Protein AF-A0A2N1DKJ4-F1 (afdb_monomer_lite)

Secondary structure (DSSP, 8-state):
----EEEHHHHHHHHHS--GGG-HHHHHHHHHHHHTTSS-EEEEEPTTSS-EEEEEEGGGHHHHHHHHHHHTT-S-HHHHHHHHH-HHHHHHHHHHHHHHHTT-SEETTEEB-HHHHHHHHHHHHSS--TTTSPPP--BSS-GGG-TTS--SHHHHHHHTGGGS-HHHHHHHHHHTT-HHHHHHHHTT---SSHHHHHHHHHHHHHHHHHHHHHHHHHHHH-

Sequence (222 aa):
MNNKGIQIPRAIHKLFGVEIAKYKSFKDLIYPLVRSGFISHYKEPIQNSDKNTIFITYDQLDKLYNAVLLQSIFPDSKTIKSIFENKTVRADKAKAIRLLLQDRQSIAGIGLLSAEVERFVTMLESDSCLSQKRLPNPYVELPQLSFTGITNLMQALLVQSAALSVTDSMLAHYLSGNLEKSWELSKNIEPILPIIQDYKMKIDKEYKEALEFDKLLDDLIS

pLDDT: mean 89.91, std 7.85, range [42.88, 98.0]

Foldseek 3Di:
DPPFFDFQQVLCCVLAVDRVVVFPQLVVVLVCLCVVCQFDWDWDDDPPDPDTTITGGPLQSLVSQLLLLVCQAAVDPVLSSCLQVPLVSLLLLLVLLCVQCAPDQDFLPWGFDNVLNVQQSVCSNDPDNSRHDHRRRGGPHRQSRDPPSRRHRLSSNCVVVVVDDLLNVLSSCVSHVVLVSSQVSLVVDDDPDVVSVVVNVVSVVVVVVVVVVVVVVVVVVD

Radius of gyration: 19.36 Å; chains: 1; bounding box: 46×50×55 Å

Structure (mmCIF, N/CA/C/O backbone):
data_AF-A0A2N1DKJ4-F1
#
_entry.id   AF-A0A2N1DKJ4-F1
#
loop_
_atom_site.group_PDB
_atom_site.id
_atom_site.type_symbol
_atom_site.label_atom_id
_atom_site.label_alt_id
_atom_site.label_comp_id
_atom_site.label_asym_id
_atom_site.label_entity_id
_atom_site.label_seq_id
_atom_site.pdbx_PDB_ins_code
_atom_site.Cartn_x
_atom_site.Cartn_y
_atom_site.Cartn_z
_atom_site.occupancy
_atom_site.B_iso_or_equiv
_atom_site.auth_seq_id
_atom_site.auth_comp_id
_atom_site.auth_asym_id
_atom_site.auth_atom_id
_atom_site.pdbx_PDB_model_num
ATOM 1 N N . MET A 1 1 ? 23.565 -8.734 -27.604 1.00 42.88 1 MET A N 1
ATOM 2 C CA . MET A 1 1 ? 22.927 -7.527 -27.032 1.00 42.88 1 MET A CA 1
ATOM 3 C C . MET A 1 1 ? 22.281 -7.921 -25.715 1.00 42.88 1 MET A C 1
ATOM 5 O O . MET A 1 1 ? 21.350 -8.713 -25.727 1.00 42.88 1 MET A O 1
ATOM 9 N N . ASN A 1 2 ? 22.839 -7.479 -24.585 1.00 48.38 2 ASN A N 1
ATOM 10 C CA . ASN A 1 2 ? 22.332 -7.866 -23.268 1.00 48.38 2 ASN A CA 1
ATOM 11 C C . ASN A 1 2 ? 20.963 -7.216 -23.041 1.00 48.38 2 ASN A C 1
ATOM 13 O O . ASN A 1 2 ? 20.862 -6.000 -22.911 1.00 48.38 2 ASN A O 1
ATOM 17 N N . ASN A 1 3 ? 19.923 -8.044 -23.017 1.00 58.94 3 ASN A N 1
ATOM 18 C CA . ASN A 1 3 ? 18.540 -7.686 -22.731 1.00 58.94 3 ASN A CA 1
ATOM 19 C C . ASN A 1 3 ? 18.427 -7.305 -21.237 1.00 58.94 3 ASN A C 1
ATOM 21 O O . ASN A 1 3 ? 18.006 -8.115 -20.418 1.00 58.94 3 ASN A O 1
ATOM 25 N N . LYS A 1 4 ? 18.929 -6.121 -20.852 1.00 83.00 4 LYS A N 1
ATOM 26 C CA . LYS A 1 4 ? 19.087 -5.710 -19.439 1.00 83.00 4 LYS A CA 1
ATOM 27 C C . LYS A 1 4 ? 17.805 -5.173 -18.797 1.00 83.00 4 LYS A C 1
ATOM 29 O O . LYS A 1 4 ? 17.768 -5.006 -17.580 1.00 83.00 4 LYS A O 1
ATOM 34 N N . GLY A 1 5 ? 16.755 -4.923 -19.573 1.00 92.06 5 GLY A N 1
ATOM 35 C CA . GLY A 1 5 ? 15.510 -4.385 -19.045 1.00 92.06 5 GLY A CA 1
ATOM 36 C C . GLY A 1 5 ? 14.352 -4.405 -20.032 1.00 92.06 5 GLY A C 1
ATOM 37 O O . GLY A 1 5 ? 14.465 -4.876 -21.163 1.00 92.06 5 GLY A O 1
ATOM 38 N N . ILE A 1 6 ? 13.215 -3.893 -19.576 1.00 95.94 6 ILE A N 1
ATOM 39 C CA . ILE A 1 6 ? 11.939 -3.886 -20.288 1.00 95.94 6 ILE A CA 1
ATOM 40 C C . ILE A 1 6 ? 11.263 -2.521 -20.133 1.00 95.94 6 ILE A C 1
ATOM 42 O O . ILE A 1 6 ? 11.282 -1.913 -19.063 1.00 95.94 6 ILE A O 1
ATOM 46 N N . GLN A 1 7 ? 10.670 -2.010 -21.213 1.00 95.75 7 GLN A N 1
ATOM 47 C CA . GLN A 1 7 ? 9.942 -0.740 -21.171 1.00 95.75 7 GLN A CA 1
ATOM 48 C C . GLN A 1 7 ? 8.708 -0.844 -20.270 1.00 95.75 7 GLN A C 1
ATOM 50 O O . GLN A 1 7 ? 8.047 -1.884 -20.255 1.00 95.75 7 GLN A O 1
ATOM 55 N N . ILE A 1 8 ? 8.345 0.256 -19.602 1.00 95.81 8 ILE A N 1
ATOM 56 C CA . ILE A 1 8 ? 7.207 0.311 -18.663 1.00 95.81 8 ILE A CA 1
ATOM 57 C C . ILE A 1 8 ? 5.923 -0.318 -19.251 1.00 95.81 8 ILE A C 1
ATOM 59 O O . ILE A 1 8 ? 5.376 -1.211 -18.604 1.00 95.81 8 ILE A O 1
ATOM 63 N N . PRO A 1 9 ? 5.455 0.028 -20.473 1.00 96.38 9 PRO A N 1
ATOM 64 C CA . PRO A 1 9 ? 4.229 -0.568 -21.013 1.00 96.38 9 PRO A CA 1
ATOM 65 C C . PRO A 1 9 ? 4.316 -2.084 -21.198 1.00 96.38 9 PRO A C 1
ATOM 67 O O . PRO A 1 9 ? 3.368 -2.802 -20.889 1.00 96.38 9 PRO A O 1
ATOM 70 N N . ARG A 1 10 ? 5.473 -2.586 -21.651 1.00 96.94 10 ARG A N 1
ATOM 71 C CA . ARG A 1 10 ? 5.703 -4.025 -21.827 1.00 96.94 10 ARG A CA 1
ATOM 72 C C . ARG A 1 10 ? 5.799 -4.753 -20.487 1.00 96.94 10 ARG A C 1
ATOM 74 O O . ARG A 1 10 ? 5.319 -5.875 -20.386 1.00 96.94 10 ARG A O 1
ATOM 81 N N . ALA A 1 11 ? 6.386 -4.125 -19.469 1.00 97.06 11 ALA A N 1
ATOM 82 C CA . ALA A 1 11 ? 6.446 -4.677 -18.118 1.00 97.06 11 ALA A CA 1
ATOM 83 C C . ALA A 1 11 ? 5.040 -4.837 -17.529 1.00 97.06 11 ALA A C 1
ATOM 85 O O . ALA A 1 11 ? 4.697 -5.915 -17.059 1.00 97.06 11 ALA A O 1
ATOM 86 N N . ILE A 1 12 ? 4.208 -3.799 -17.628 1.00 97.00 12 ILE A N 1
ATOM 87 C CA . ILE A 1 12 ? 2.829 -3.824 -17.126 1.00 97.00 12 ILE A CA 1
ATOM 88 C C . ILE A 1 12 ? 1.982 -4.856 -17.869 1.00 97.00 12 ILE A C 1
ATOM 90 O O . ILE A 1 12 ? 1.285 -5.638 -17.226 1.00 97.00 12 ILE A O 1
ATOM 94 N N . HIS A 1 13 ? 2.108 -4.941 -19.195 1.00 97.12 13 HIS A N 1
ATOM 95 C CA . HIS A 1 13 ? 1.432 -5.987 -19.958 1.00 97.12 13 HIS A CA 1
ATOM 96 C C . HIS A 1 13 ? 1.895 -7.392 -19.545 1.00 97.12 13 HIS A C 1
ATOM 98 O O . HIS A 1 13 ? 1.071 -8.270 -19.327 1.00 97.12 13 HIS A O 1
ATOM 104 N N . LYS A 1 14 ? 3.204 -7.605 -19.356 1.00 96.75 14 LYS A N 1
ATOM 105 C CA . LYS A 1 14 ? 3.748 -8.893 -18.894 1.00 96.75 14 LYS A CA 1
ATOM 106 C C . LYS A 1 14 ? 3.253 -9.282 -17.497 1.00 96.75 14 LYS A C 1
ATOM 108 O O . LYS A 1 14 ? 3.074 -10.465 -17.229 1.00 96.75 14 LYS A O 1
ATOM 113 N N . LEU A 1 15 ? 3.106 -8.308 -16.603 1.00 96.50 15 LEU A N 1
ATOM 114 C CA . LEU A 1 15 ? 2.772 -8.537 -15.198 1.00 96.50 15 LEU A CA 1
ATOM 115 C C . LEU A 1 15 ? 1.268 -8.674 -14.948 1.00 96.50 15 LEU A C 1
ATOM 117 O O . LEU A 1 15 ? 0.877 -9.458 -14.090 1.00 96.50 15 LEU A O 1
ATOM 121 N N . PHE A 1 16 ? 0.447 -7.926 -15.685 1.00 94.94 16 PHE A N 1
ATOM 122 C CA . PHE A 1 16 ? -0.988 -7.794 -15.416 1.00 94.94 16 PHE A CA 1
ATOM 123 C C . PHE A 1 16 ? -1.876 -8.067 -16.635 1.00 94.94 16 PHE A C 1
ATOM 125 O O . PHE A 1 16 ? -3.092 -8.018 -16.517 1.00 94.94 16 PHE A O 1
ATOM 132 N N . GLY A 1 17 ? -1.306 -8.321 -17.818 1.00 94.94 17 GLY A N 1
ATOM 133 C CA . GLY A 1 17 ? -2.071 -8.508 -19.059 1.00 94.94 17 GLY A CA 1
ATOM 134 C C . GLY A 1 17 ? -2.679 -7.217 -19.618 1.00 94.94 17 GLY A C 1
ATOM 135 O O . GLY A 1 17 ? -3.465 -7.261 -20.558 1.00 94.94 17 GLY A O 1
ATOM 136 N N . VAL A 1 18 ? -2.311 -6.055 -19.069 1.00 93.00 18 VAL A N 1
ATOM 137 C CA . VAL A 1 18 ? -2.974 -4.773 -19.342 1.00 93.00 18 VAL A CA 1
ATOM 138 C C . VAL A 1 18 ? -2.170 -3.897 -20.296 1.00 93.00 18 VAL A C 1
ATOM 140 O O . VAL A 1 18 ? -0.964 -3.696 -20.140 1.00 93.00 18 VAL A O 1
ATOM 143 N N . GLU A 1 19 ? -2.861 -3.281 -21.251 1.00 93.94 19 GLU A N 1
ATOM 144 C CA . GLU A 1 19 ? -2.321 -2.179 -22.044 1.00 93.94 19 GLU A CA 1
ATOM 145 C C . GLU A 1 19 ? -2.447 -0.851 -21.284 1.00 93.94 19 GLU A C 1
ATOM 147 O O . GLU A 1 19 ? -3.466 -0.166 -21.355 1.00 93.94 19 GLU A O 1
ATOM 152 N N . ILE A 1 20 ? -1.383 -0.444 -20.589 1.00 93.06 20 ILE A N 1
ATOM 153 C CA . ILE A 1 20 ? -1.365 0.774 -19.753 1.00 93.06 20 ILE A CA 1
ATOM 154 C C . ILE A 1 20 ? -1.824 2.055 -20.476 1.00 93.06 20 ILE A C 1
ATOM 156 O O . ILE A 1 20 ? -2.325 2.979 -19.844 1.00 93.06 20 ILE A O 1
ATOM 160 N N . ALA A 1 21 ? -1.671 2.131 -21.802 1.00 91.56 21 ALA A N 1
ATOM 161 C CA . ALA A 1 21 ? -2.089 3.288 -22.591 1.00 91.56 21 ALA A CA 1
ATOM 162 C C . ALA A 1 21 ? -3.615 3.497 -22.601 1.00 91.56 21 ALA A C 1
ATOM 164 O O . ALA A 1 21 ? -4.053 4.634 -22.763 1.00 91.56 21 ALA A O 1
ATOM 165 N N . LYS A 1 22 ? -4.403 2.432 -22.394 1.00 91.44 22 LYS A N 1
ATOM 166 C CA . LYS A 1 22 ? -5.871 2.484 -22.328 1.00 91.44 22 LYS A CA 1
ATOM 167 C C . LYS A 1 22 ? -6.391 3.063 -21.004 1.00 91.44 22 LYS A C 1
ATOM 169 O O . LYS A 1 22 ? -7.532 3.504 -20.946 1.00 91.44 22 LYS A O 1
ATOM 174 N N . TYR A 1 23 ? -5.552 3.113 -19.965 1.00 91.19 23 TYR A N 1
ATOM 175 C CA . TYR A 1 23 ? -5.952 3.467 -18.601 1.00 91.19 23 TYR A CA 1
ATOM 176 C C . TYR A 1 23 ? -5.144 4.662 -18.097 1.00 91.19 23 TYR A C 1
ATOM 178 O O . TYR A 1 23 ? 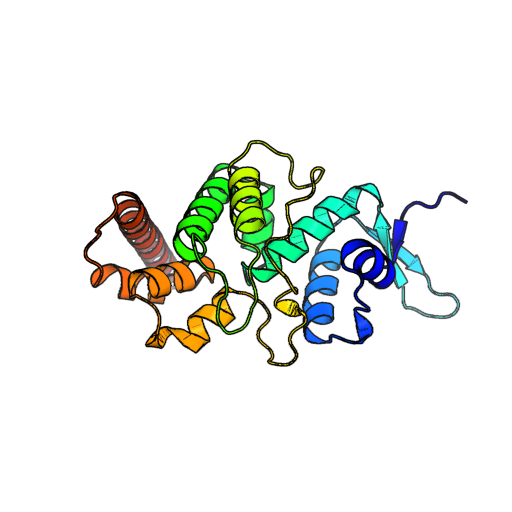-4.074 4.505 -17.506 1.00 91.19 23 TYR A O 1
ATOM 186 N N . LYS A 1 24 ? -5.652 5.880 -18.330 1.00 89.44 24 LYS A N 1
ATOM 187 C CA . LYS A 1 24 ? -4.951 7.122 -17.958 1.00 89.44 24 LYS A CA 1
ATOM 188 C C . LYS A 1 24 ? -4.613 7.171 -16.463 1.00 89.44 24 LYS A C 1
ATOM 190 O O . LYS A 1 24 ? -3.460 7.409 -16.129 1.00 89.44 24 LYS A O 1
ATOM 195 N N . SER A 1 25 ? -5.575 6.894 -15.583 1.00 87.56 25 SER A N 1
ATOM 196 C CA . SER A 1 25 ? -5.360 6.922 -14.128 1.00 87.56 25 SER A CA 1
ATOM 197 C C . SER A 1 25 ? -4.289 5.923 -13.689 1.00 87.56 25 SER A C 1
ATOM 199 O O . SER A 1 25 ? -3.399 6.265 -12.917 1.00 87.56 25 SER A O 1
ATOM 201 N N . PHE A 1 26 ? -4.306 4.712 -14.252 1.00 91.38 26 PHE A N 1
ATOM 202 C CA . PHE A 1 26 ? -3.278 3.716 -13.971 1.00 91.38 26 PHE A CA 1
ATOM 203 C C . PHE A 1 26 ? -1.902 4.166 -14.473 1.00 91.38 26 PHE A C 1
ATOM 205 O O . PHE A 1 26 ? -0.912 4.106 -13.748 1.00 91.38 26 PHE A O 1
ATOM 212 N N . LYS A 1 27 ? -1.833 4.707 -15.693 1.00 92.19 27 LYS A N 1
ATOM 213 C CA . LYS A 1 27 ? -0.608 5.286 -16.252 1.00 92.19 27 LYS A CA 1
ATOM 214 C C . LYS A 1 27 ? -0.027 6.384 -15.358 1.00 92.19 27 LYS A C 1
ATOM 216 O O . LYS A 1 27 ? 1.184 6.392 -15.119 1.00 92.19 27 LYS A O 1
ATOM 221 N N . ASP A 1 28 ? -0.883 7.266 -14.857 1.00 90.69 28 ASP A N 1
ATOM 222 C CA . ASP A 1 28 ? -0.508 8.388 -13.998 1.00 90.69 28 ASP A CA 1
ATOM 223 C C . ASP A 1 28 ? -0.019 7.924 -12.610 1.00 90.69 28 ASP A C 1
ATOM 225 O O . ASP A 1 28 ? 0.712 8.662 -11.958 1.00 90.69 28 ASP A O 1
ATOM 229 N N . LEU A 1 29 ? -0.304 6.682 -12.195 1.00 89.56 29 LEU A N 1
ATOM 230 C CA . LEU A 1 29 ? 0.258 6.062 -10.985 1.00 89.56 29 LEU A CA 1
ATOM 231 C C . LEU A 1 29 ? 1.594 5.349 -11.236 1.00 89.56 29 LEU A C 1
ATOM 233 O O . LEU A 1 29 ? 2.551 5.507 -10.470 1.00 89.56 29 LEU A O 1
ATOM 237 N N . ILE A 1 30 ? 1.690 4.584 -12.328 1.00 92.56 30 ILE A N 1
ATOM 238 C CA . ILE A 1 30 ? 2.864 3.749 -12.619 1.00 92.56 30 ILE A CA 1
ATOM 239 C C . ILE A 1 30 ? 4.090 4.584 -12.992 1.00 92.56 30 ILE A C 1
ATOM 241 O O . ILE A 1 30 ? 5.200 4.308 -12.532 1.00 92.56 30 ILE A O 1
ATOM 245 N N . TYR A 1 31 ? 3.933 5.594 -13.850 1.00 93.69 31 TYR A N 1
ATOM 246 C CA . TYR A 1 31 ? 5.088 6.349 -14.344 1.00 93.69 31 TYR A CA 1
ATOM 247 C C . TYR A 1 31 ? 5.820 7.110 -13.228 1.00 93.69 31 TYR A C 1
ATOM 249 O O . TYR A 1 31 ? 7.051 7.012 -13.177 1.00 93.69 31 TYR A O 1
ATOM 257 N N . PRO A 1 32 ? 5.132 7.837 -12.326 1.00 91.75 32 PRO A N 1
ATOM 258 C CA . PRO A 1 32 ? 5.779 8.451 -11.170 1.00 91.75 32 PRO A CA 1
ATOM 259 C C . PRO A 1 32 ? 6.425 7.430 -10.233 1.00 91.75 32 PRO A C 1
ATOM 261 O O . PRO A 1 32 ? 7.554 7.655 -9.799 1.00 91.75 32 PRO A O 1
ATOM 264 N N . LEU A 1 33 ? 5.777 6.283 -9.988 1.00 91.00 33 LEU A N 1
ATOM 265 C CA . LEU A 1 33 ? 6.339 5.216 -9.155 1.00 91.00 33 LEU A CA 1
ATOM 266 C C . LEU A 1 33 ? 7.704 4.756 -9.678 1.00 91.00 33 LEU A C 1
ATOM 268 O O . LEU A 1 33 ? 8.670 4.704 -8.918 1.00 91.00 33 LEU A O 1
ATOM 272 N N . VAL A 1 34 ? 7.814 4.487 -10.982 1.00 92.88 34 VAL A N 1
ATOM 273 C CA . VAL A 1 34 ? 9.085 4.076 -11.599 1.00 92.88 34 VAL A CA 1
ATOM 274 C C . VAL A 1 34 ? 10.108 5.214 -11.563 1.00 92.88 34 VAL A C 1
ATOM 276 O O . VAL A 1 34 ? 11.263 5.004 -11.196 1.00 92.88 34 VAL A O 1
ATOM 279 N N . ARG A 1 35 ? 9.690 6.440 -11.896 1.00 90.94 35 ARG A N 1
ATOM 280 C CA . ARG A 1 35 ? 10.581 7.613 -11.970 1.00 90.94 35 ARG A CA 1
ATOM 281 C C . ARG A 1 35 ? 11.097 8.092 -10.618 1.00 90.94 35 ARG A C 1
ATOM 283 O O . ARG A 1 35 ? 12.137 8.737 -10.592 1.00 90.94 35 ARG A O 1
ATOM 290 N N . SER A 1 36 ? 10.415 7.760 -9.523 1.00 89.31 36 SER A N 1
ATOM 291 C CA . SER A 1 36 ? 10.834 8.113 -8.160 1.00 89.31 36 SER A CA 1
ATOM 292 C C . SER A 1 36 ? 12.191 7.521 -7.752 1.00 89.31 36 SER A C 1
ATOM 294 O O . SER A 1 36 ? 12.746 7.910 -6.730 1.00 89.31 36 SER A O 1
ATOM 296 N N . GLY A 1 37 ? 12.715 6.554 -8.516 1.00 87.12 37 GLY A N 1
ATOM 297 C CA . GLY A 1 37 ? 13.918 5.799 -8.164 1.00 87.12 37 GLY A CA 1
ATOM 298 C C . GLY A 1 37 ? 13.644 4.635 -7.210 1.00 87.12 37 GLY A C 1
ATOM 299 O O . GLY A 1 37 ? 14.541 3.837 -6.955 1.00 87.12 37 GLY A O 1
ATOM 300 N N . PHE A 1 38 ? 12.402 4.479 -6.733 1.00 92.06 38 PHE A N 1
ATOM 301 C CA . PHE A 1 38 ? 11.998 3.320 -5.939 1.00 92.06 38 PHE A CA 1
ATOM 302 C C . PHE A 1 38 ? 12.138 2.006 -6.721 1.00 92.06 38 PHE A C 1
ATOM 304 O O . PHE A 1 38 ? 12.537 0.990 -6.153 1.00 92.06 38 PHE A O 1
ATOM 311 N N . ILE A 1 39 ? 11.850 2.035 -8.023 1.00 94.88 39 ILE A N 1
ATOM 312 C CA . ILE A 1 39 ? 12.101 0.935 -8.956 1.00 94.88 39 ILE A CA 1
ATOM 313 C C . ILE A 1 39 ? 13.365 1.269 -9.749 1.00 94.88 39 ILE A C 1
ATOM 315 O O . ILE A 1 39 ? 13.411 2.299 -10.436 1.00 94.88 39 ILE A O 1
ATOM 319 N N . SER A 1 40 ? 14.388 0.413 -9.669 1.00 93.62 40 SER A N 1
ATOM 320 C CA . SER A 1 40 ? 15.625 0.630 -10.424 1.00 93.62 40 SER A CA 1
ATOM 321 C C . SER A 1 40 ? 15.347 0.583 -11.928 1.00 93.62 40 SER A C 1
ATOM 323 O O . SER A 1 40 ? 14.685 -0.319 -12.446 1.00 93.62 40 SER A O 1
ATOM 325 N N . HIS A 1 41 ? 15.830 1.601 -12.632 1.00 94.06 41 HIS A N 1
ATOM 326 C CA . HIS A 1 41 ? 15.595 1.787 -14.055 1.00 94.06 41 HIS A CA 1
ATOM 327 C C . HIS A 1 41 ? 16.779 2.506 -14.701 1.00 94.06 41 HIS A C 1
ATOM 329 O O . HIS A 1 41 ? 17.562 3.174 -14.027 1.00 94.06 41 HIS A O 1
ATOM 335 N N . TYR A 1 42 ? 16.885 2.400 -16.021 1.00 92.75 42 TYR A N 1
ATOM 336 C CA . TYR A 1 42 ? 17.838 3.152 -16.830 1.00 92.75 42 TYR A CA 1
ATOM 337 C C . TYR A 1 42 ? 17.129 3.841 -17.998 1.00 92.75 42 TYR A C 1
ATOM 339 O O . TYR A 1 42 ? 15.972 3.549 -18.319 1.00 92.75 42 TYR A O 1
ATOM 347 N N . LYS A 1 43 ? 17.813 4.816 -18.595 1.00 92.50 43 LYS A N 1
ATOM 348 C CA . LYS A 1 43 ? 17.305 5.638 -19.694 1.00 92.50 43 LYS A CA 1
ATOM 349 C C . LYS A 1 43 ? 18.141 5.380 -20.940 1.00 92.50 43 LYS A C 1
ATOM 351 O O . LYS A 1 43 ? 19.363 5.371 -20.849 1.00 92.50 43 LYS A O 1
ATOM 356 N N . GLU A 1 44 ? 17.485 5.219 -22.081 1.00 90.75 44 GLU A N 1
ATOM 357 C CA . GLU A 1 44 ? 18.142 5.199 -23.390 1.00 90.75 44 GLU A CA 1
ATOM 358 C C . GLU A 1 44 ? 17.589 6.337 -24.258 1.00 90.75 44 GLU A C 1
ATOM 360 O O . GLU A 1 44 ? 16.369 6.550 -24.262 1.00 90.75 44 GLU A O 1
ATOM 365 N N . PRO A 1 45 ? 18.445 7.072 -24.985 1.00 87.31 45 PRO A N 1
ATOM 366 C CA . PRO A 1 45 ? 18.003 8.150 -25.858 1.00 87.31 45 PRO A CA 1
ATOM 367 C C . PRO A 1 45 ? 17.167 7.610 -27.016 1.00 87.31 45 PRO A C 1
ATOM 369 O O . PRO A 1 45 ? 17.461 6.560 -27.590 1.00 87.31 45 PRO A O 1
ATOM 372 N N . ILE A 1 46 ? 16.117 8.344 -27.374 1.00 85.94 46 ILE A N 1
ATOM 373 C CA . ILE A 1 46 ? 15.365 8.089 -28.600 1.00 85.94 46 ILE A CA 1
ATOM 374 C C . ILE A 1 46 ? 16.110 8.786 -29.739 1.00 85.94 46 ILE A C 1
ATOM 376 O O . ILE A 1 46 ? 16.433 9.968 -29.637 1.00 85.94 46 ILE A O 1
ATOM 380 N N . GLN A 1 47 ? 16.388 8.065 -30.828 1.00 83.81 47 GLN A N 1
ATOM 381 C CA . GLN A 1 47 ? 17.041 8.667 -31.993 1.00 83.81 47 GLN A CA 1
ATOM 382 C C . GLN A 1 47 ? 16.245 9.883 -32.482 1.00 83.81 47 GLN A C 1
ATOM 384 O O . GLN A 1 47 ? 15.026 9.809 -32.638 1.00 83.81 47 GLN A O 1
ATOM 389 N N . ASN A 1 48 ? 16.952 10.986 -32.734 1.00 79.75 48 ASN A N 1
ATOM 390 C CA . ASN A 1 48 ? 16.385 12.247 -33.220 1.00 79.75 48 ASN A CA 1
ATOM 391 C C . ASN A 1 48 ? 15.323 12.867 -32.287 1.00 79.75 48 ASN A C 1
ATOM 393 O O . ASN A 1 48 ? 14.393 13.527 -32.748 1.00 79.75 48 ASN A O 1
ATOM 397 N N . SER A 1 49 ? 15.437 12.656 -30.972 1.00 81.44 49 SER A N 1
ATOM 398 C CA . SER A 1 49 ? 14.585 13.303 -29.976 1.00 81.44 49 SER A CA 1
ATOM 399 C C . SER A 1 49 ? 15.356 13.590 -28.689 1.00 81.44 49 SER A C 1
ATOM 401 O O . SER A 1 49 ? 16.128 12.755 -28.231 1.00 81.44 49 SER A O 1
ATOM 403 N N . ASP A 1 50 ? 15.050 14.707 -28.025 1.00 82.50 50 ASP A N 1
ATOM 404 C CA . ASP A 1 50 ? 15.548 15.000 -26.668 1.00 82.50 50 ASP A CA 1
ATOM 405 C C . ASP A 1 50 ? 14.908 14.103 -25.586 1.00 82.50 50 ASP A C 1
ATOM 407 O O . ASP A 1 50 ? 15.171 14.231 -24.387 1.00 82.50 50 ASP A O 1
ATOM 411 N N . LYS A 1 51 ? 14.007 13.197 -25.988 1.00 85.12 51 LYS A N 1
ATOM 412 C CA . LYS A 1 51 ? 13.301 12.284 -25.092 1.00 85.12 51 LYS A CA 1
ATOM 413 C C . LYS A 1 51 ? 14.092 10.999 -24.882 1.00 85.12 51 LYS A C 1
ATOM 415 O O . LYS A 1 51 ? 14.681 10.434 -25.797 1.00 85.12 51 LYS A O 1
ATOM 420 N N . ASN A 1 52 ? 13.996 10.480 -23.662 1.00 87.69 52 ASN A N 1
ATOM 421 C CA . ASN A 1 52 ? 14.547 9.184 -23.292 1.00 87.69 52 ASN A CA 1
ATOM 422 C C . ASN A 1 52 ? 13.437 8.145 -23.113 1.00 87.69 52 ASN A C 1
ATOM 424 O O . ASN A 1 52 ? 12.380 8.435 -22.542 1.00 87.69 52 ASN A O 1
ATOM 428 N N . THR A 1 53 ? 13.718 6.912 -23.516 1.00 90.19 53 THR A N 1
ATOM 429 C CA . THR A 1 53 ? 12.926 5.736 -23.155 1.00 90.19 53 THR A CA 1
ATOM 430 C C . THR A 1 53 ? 13.401 5.197 -21.811 1.00 90.19 53 THR A C 1
ATOM 432 O O . THR A 1 53 ? 14.600 5.080 -21.573 1.00 90.19 53 THR A O 1
ATOM 435 N N 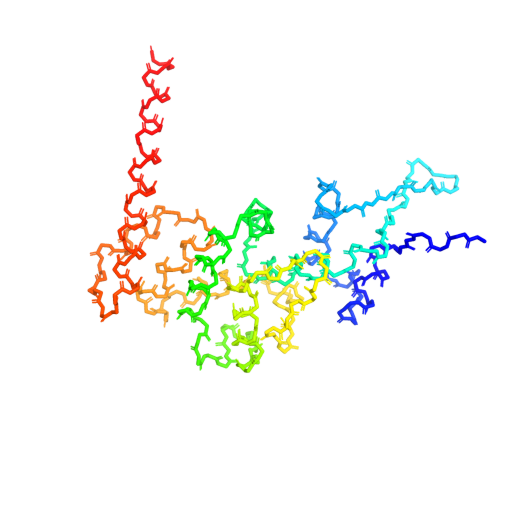. ILE A 1 54 ? 12.460 4.867 -20.922 1.00 92.81 54 ILE A N 1
ATOM 436 C CA . ILE A 1 54 ? 12.755 4.291 -19.604 1.00 92.81 54 ILE A CA 1
ATOM 437 C C . ILE A 1 54 ? 12.613 2.771 -19.669 1.00 92.81 54 ILE A C 1
ATOM 439 O O . ILE A 1 54 ? 11.571 2.261 -20.094 1.00 92.81 54 ILE A O 1
ATOM 443 N N . PHE A 1 55 ? 13.630 2.071 -19.177 1.00 95.31 55 PHE A N 1
ATOM 444 C CA . PHE A 1 55 ? 13.668 0.619 -19.051 1.00 95.31 55 PHE A CA 1
ATOM 445 C C . PHE A 1 55 ? 13.832 0.218 -17.588 1.00 95.31 55 PHE A C 1
ATOM 447 O O . PHE A 1 55 ? 14.727 0.699 -16.897 1.00 95.31 55 PHE A O 1
ATOM 454 N N . ILE A 1 56 ? 12.969 -0.680 -17.128 1.00 96.19 56 ILE A N 1
ATOM 455 C CA . ILE A 1 56 ? 13.032 -1.298 -15.802 1.00 96.19 56 ILE A CA 1
ATOM 456 C C . ILE A 1 56 ? 13.925 -2.529 -15.904 1.00 96.19 56 ILE A C 1
ATOM 458 O O . ILE A 1 56 ? 13.769 -3.314 -16.843 1.00 96.19 56 ILE A O 1
ATOM 462 N N . THR A 1 57 ? 14.852 -2.715 -14.968 1.00 94.56 57 THR A N 1
ATOM 463 C CA . THR A 1 57 ? 15.700 -3.913 -14.963 1.00 94.56 57 THR A CA 1
ATOM 464 C C . THR A 1 57 ? 14.880 -5.150 -14.577 1.00 94.56 57 THR A C 1
ATOM 466 O O . THR A 1 57 ? 13.927 -5.067 -13.802 1.00 94.56 57 THR A O 1
ATOM 469 N N . TYR A 1 58 ? 15.189 -6.312 -15.159 1.00 94.81 58 TYR A N 1
ATOM 470 C CA . TYR A 1 58 ? 14.343 -7.508 -14.999 1.00 94.81 58 TYR A CA 1
ATOM 471 C C . TYR A 1 58 ? 14.228 -8.001 -13.548 1.00 94.81 58 TYR A C 1
ATOM 473 O O . TYR A 1 58 ? 13.187 -8.534 -13.171 1.00 94.81 58 TYR A O 1
ATOM 481 N N . ASP A 1 59 ? 15.258 -7.787 -12.732 1.00 94.25 59 ASP A N 1
ATOM 482 C CA . ASP A 1 59 ? 15.282 -8.107 -11.300 1.00 94.25 59 ASP A CA 1
ATOM 483 C C . ASP A 1 59 ? 14.296 -7.265 -10.472 1.00 94.25 59 ASP A C 1
ATOM 485 O O . ASP A 1 59 ? 13.957 -7.635 -9.354 1.00 94.25 59 ASP A O 1
ATOM 489 N N . GLN A 1 60 ? 13.788 -6.159 -11.024 1.00 96.06 60 GLN A N 1
ATOM 490 C CA . GLN A 1 60 ? 12.839 -5.274 -10.346 1.00 96.06 60 GLN A CA 1
ATOM 491 C C . GLN A 1 60 ? 11.376 -5.591 -10.664 1.00 96.06 60 GLN A C 1
ATOM 493 O O . GLN A 1 60 ? 10.483 -4.894 -10.183 1.00 96.06 60 GLN A O 1
ATOM 498 N N . LEU A 1 61 ? 11.092 -6.611 -11.481 1.00 97.00 61 LEU A N 1
ATOM 499 C CA . LEU A 1 61 ? 9.722 -6.895 -11.913 1.00 97.00 61 LEU A CA 1
ATOM 500 C C . LEU A 1 61 ? 8.805 -7.332 -10.770 1.00 97.00 61 LEU A C 1
ATOM 502 O O . LEU A 1 61 ? 7.661 -6.883 -10.728 1.00 97.00 61 LEU A O 1
ATOM 506 N N . ASP A 1 62 ? 9.291 -8.139 -9.826 1.00 97.69 62 ASP A N 1
ATOM 507 C CA . ASP A 1 62 ? 8.483 -8.522 -8.662 1.00 97.69 62 ASP A CA 1
ATOM 508 C C . ASP A 1 62 ? 8.296 -7.345 -7.697 1.00 97.69 62 ASP A C 1
ATOM 510 O O . ASP A 1 62 ? 7.195 -7.141 -7.185 1.00 97.69 62 ASP A O 1
ATOM 514 N N . LYS A 1 63 ? 9.319 -6.492 -7.534 1.00 97.50 63 LYS A N 1
ATOM 515 C CA . LYS A 1 63 ? 9.198 -5.233 -6.785 1.00 97.50 63 LYS A CA 1
ATOM 516 C C . LYS A 1 63 ? 8.132 -4.319 -7.390 1.00 97.50 63 LYS A C 1
ATOM 518 O O . LYS A 1 63 ? 7.285 -3.806 -6.663 1.00 97.50 63 LYS A O 1
ATOM 523 N N . LEU A 1 64 ? 8.156 -4.137 -8.713 1.00 97.44 64 LEU A N 1
ATOM 524 C CA . LEU A 1 64 ? 7.154 -3.358 -9.439 1.00 97.44 64 LEU A CA 1
ATOM 525 C C . LEU A 1 64 ? 5.764 -3.955 -9.237 1.00 97.44 64 LEU A C 1
ATOM 527 O O . LEU A 1 64 ? 4.852 -3.232 -8.855 1.00 97.44 64 LEU A O 1
ATOM 531 N N . TYR A 1 65 ? 5.611 -5.261 -9.455 1.00 97.88 65 TYR A N 1
ATOM 532 C CA . TYR A 1 65 ? 4.336 -5.950 -9.286 1.00 97.88 65 TYR A CA 1
ATOM 533 C C . TYR A 1 65 ? 3.751 -5.717 -7.886 1.00 97.88 65 TYR A C 1
ATOM 535 O O . TYR A 1 65 ? 2.610 -5.280 -7.743 1.00 97.88 65 TYR A O 1
ATOM 543 N N . ASN A 1 66 ? 4.560 -5.933 -6.850 1.00 98.00 66 ASN A N 1
ATOM 544 C CA . ASN A 1 66 ? 4.139 -5.778 -5.461 1.00 98.00 66 ASN A CA 1
ATOM 545 C C . ASN A 1 66 ? 3.791 -4.328 -5.124 1.00 98.00 66 ASN A C 1
ATOM 547 O O . ASN A 1 66 ? 2.813 -4.071 -4.426 1.00 98.00 66 ASN A O 1
ATOM 551 N N . ALA A 1 67 ? 4.562 -3.372 -5.643 1.00 96.69 67 ALA A N 1
ATOM 552 C CA . ALA A 1 67 ? 4.290 -1.956 -5.455 1.00 96.69 67 ALA A CA 1
ATOM 553 C C . ALA A 1 67 ? 2.965 -1.536 -6.106 1.00 96.69 67 ALA A C 1
ATOM 555 O O . ALA A 1 67 ? 2.229 -0.752 -5.516 1.00 96.69 67 ALA A O 1
ATOM 556 N N . VAL A 1 68 ? 2.625 -2.092 -7.273 1.00 95.69 68 VAL A N 1
ATOM 557 C CA . VAL A 1 68 ? 1.335 -1.850 -7.937 1.00 95.69 68 VAL A CA 1
ATOM 558 C C . VAL A 1 68 ? 0.169 -2.400 -7.123 1.00 95.69 68 VAL A C 1
ATOM 560 O O . VAL A 1 68 ? -0.815 -1.685 -6.930 1.00 95.69 68 VAL A O 1
ATOM 563 N N . LEU A 1 69 ? 0.284 -3.621 -6.591 1.00 96.38 69 LEU A N 1
ATOM 564 C CA . LEU A 1 69 ? -0.743 -4.163 -5.696 1.00 96.38 69 LEU A CA 1
ATOM 565 C C . LEU A 1 69 ? -0.899 -3.300 -4.442 1.00 96.38 69 LEU A C 1
ATOM 567 O O . LEU A 1 69 ? -2.014 -2.964 -4.060 1.00 96.38 69 LEU A O 1
ATOM 571 N N . LEU A 1 70 ? 0.201 -2.862 -3.832 1.00 96.00 70 LEU A N 1
ATOM 572 C CA . LEU A 1 70 ? 0.137 -1.997 -2.655 1.00 96.00 70 LEU A CA 1
ATOM 573 C C . LEU A 1 70 ? -0.442 -0.611 -2.973 1.00 96.00 70 LEU A C 1
ATOM 575 O O . LEU A 1 70 ? -1.216 -0.106 -2.168 1.00 96.00 70 LEU A O 1
ATOM 579 N N . GLN A 1 71 ? -0.170 -0.035 -4.151 1.00 93.19 71 GLN A N 1
ATOM 580 C CA . GLN A 1 71 ? -0.817 1.204 -4.621 1.00 93.19 71 GLN A CA 1
ATOM 581 C C . GLN A 1 71 ? -2.332 1.069 -4.775 1.00 93.19 71 GLN A C 1
ATOM 583 O O . GLN A 1 71 ? -3.046 2.065 -4.734 1.00 93.19 71 GLN A O 1
ATOM 588 N N . SER A 1 72 ? -2.837 -0.148 -4.980 1.00 92.06 72 SER A N 1
ATOM 589 C CA . SER A 1 72 ? -4.280 -0.374 -5.075 1.00 92.06 72 SER A CA 1
ATOM 590 C C . SER A 1 72 ? -4.969 -0.359 -3.709 1.00 92.06 72 SER A C 1
ATOM 592 O O . SER A 1 72 ? -6.192 -0.336 -3.651 1.00 92.06 72 SER A O 1
ATOM 594 N N . ILE A 1 73 ? -4.204 -0.325 -2.614 1.00 92.75 73 ILE A N 1
ATOM 595 C CA . ILE A 1 73 ? -4.700 -0.211 -1.238 1.00 92.75 73 ILE A CA 1
ATOM 596 C C . ILE A 1 73 ? -4.316 1.155 -0.669 1.00 92.75 73 ILE A C 1
ATOM 598 O O . ILE A 1 73 ? -5.178 1.892 -0.203 1.00 92.75 73 ILE A O 1
ATOM 602 N N . PHE A 1 74 ? -3.032 1.502 -0.734 1.00 91.25 74 PHE A N 1
ATOM 603 C CA . PHE A 1 74 ? -2.466 2.700 -0.130 1.00 91.25 74 PHE A CA 1
ATOM 604 C C . PHE A 1 74 ? -2.314 3.812 -1.171 1.00 91.25 74 PHE A C 1
ATOM 606 O O . PHE A 1 74 ? -1.633 3.606 -2.180 1.00 91.25 74 PHE A O 1
ATOM 613 N N . PRO A 1 75 ? -2.905 4.995 -0.941 1.00 80.44 75 PRO A N 1
ATOM 614 C CA . PRO A 1 75 ? -2.899 6.072 -1.926 1.00 80.44 75 PRO A CA 1
ATOM 615 C C . PRO A 1 75 ? -1.530 6.750 -2.085 1.00 80.44 75 PRO A C 1
ATOM 617 O O . PRO A 1 75 ? -1.268 7.344 -3.130 1.00 80.44 75 PRO A O 1
ATOM 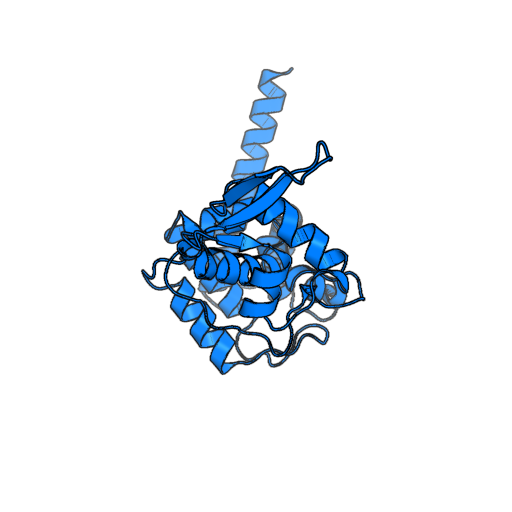620 N N . ASP A 1 76 ? -0.654 6.687 -1.078 1.00 84.50 76 ASP A N 1
ATOM 621 C CA . ASP A 1 76 ? 0.605 7.430 -1.062 1.00 84.50 76 ASP A CA 1
ATOM 622 C C . ASP A 1 76 ? 1.848 6.529 -1.203 1.00 84.50 76 ASP A C 1
ATOM 624 O O . ASP A 1 76 ? 1.939 5.418 -0.678 1.00 84.50 76 ASP A O 1
ATOM 628 N N . SER A 1 77 ? 2.866 7.032 -1.906 1.00 86.56 77 SER A N 1
ATOM 629 C CA . SER A 1 77 ? 4.100 6.282 -2.168 1.00 86.56 77 SER A CA 1
ATOM 630 C C . SER A 1 77 ? 5.016 6.145 -0.950 1.00 86.56 77 SER A C 1
ATOM 632 O O . SER A 1 77 ? 5.885 5.270 -0.953 1.00 86.56 77 SER A O 1
ATOM 634 N N . LYS A 1 78 ? 4.872 7.002 0.074 1.00 90.00 78 LYS A N 1
ATOM 635 C CA . LYS A 1 78 ? 5.710 6.940 1.281 1.00 90.00 78 LYS A CA 1
ATOM 636 C C . LYS A 1 78 ? 5.343 5.703 2.091 1.00 90.00 78 LYS A C 1
ATOM 638 O O . LYS A 1 78 ? 6.235 4.935 2.437 1.00 90.00 78 LYS A O 1
ATOM 643 N N . THR A 1 79 ? 4.052 5.454 2.295 1.00 92.00 79 THR A N 1
ATOM 644 C CA . THR A 1 79 ? 3.538 4.249 2.955 1.00 92.00 79 THR A CA 1
ATOM 645 C C . THR A 1 79 ? 4.012 2.988 2.248 1.00 92.00 79 THR A C 1
ATOM 647 O O . THR A 1 79 ? 4.509 2.069 2.895 1.00 92.00 79 THR A O 1
ATOM 650 N N . ILE A 1 80 ? 3.948 2.957 0.916 1.00 94.31 80 ILE A N 1
ATOM 651 C CA . ILE A 1 80 ? 4.414 1.806 0.132 1.00 94.31 80 ILE A CA 1
ATOM 652 C C . ILE A 1 80 ? 5.903 1.573 0.362 1.00 94.31 80 ILE A C 1
ATOM 654 O O . ILE A 1 80 ? 6.302 0.455 0.670 1.00 94.31 80 ILE A O 1
ATOM 658 N N . LYS A 1 81 ? 6.729 2.618 0.282 1.00 94.25 81 LYS A N 1
ATOM 659 C CA . LYS A 1 81 ? 8.163 2.501 0.556 1.00 94.25 81 LYS A CA 1
ATOM 660 C C . LYS A 1 81 ? 8.425 1.978 1.977 1.00 94.25 81 LYS A C 1
ATOM 662 O O . LYS A 1 81 ? 9.176 1.018 2.136 1.00 94.25 81 LYS A O 1
ATOM 667 N N . SER A 1 82 ? 7.729 2.515 2.980 1.00 95.00 82 SER A N 1
ATOM 668 C CA . SER A 1 82 ? 7.825 2.057 4.371 1.00 95.00 82 SER A CA 1
ATOM 669 C C . SER A 1 82 ? 7.414 0.593 4.548 1.00 95.00 82 SER A C 1
ATOM 671 O O . SER A 1 82 ? 8.041 -0.116 5.327 1.00 95.00 82 SER A O 1
ATOM 673 N N . ILE A 1 83 ? 6.419 0.101 3.803 1.00 96.81 83 ILE A N 1
ATOM 674 C CA . ILE A 1 83 ? 6.015 -1.317 3.808 1.00 96.81 83 ILE A CA 1
ATOM 675 C C . ILE A 1 83 ? 7.132 -2.225 3.266 1.00 96.81 83 ILE A C 1
ATOM 677 O O . ILE A 1 83 ? 7.300 -3.350 3.735 1.00 96.81 83 ILE A O 1
ATOM 681 N N . PHE A 1 84 ? 7.917 -1.765 2.291 1.00 96.19 84 PHE A N 1
ATOM 682 C CA . PHE A 1 84 ? 9.063 -2.533 1.793 1.00 96.19 84 PHE A CA 1
ATOM 683 C C . PHE A 1 84 ? 10.255 -2.519 2.759 1.00 96.19 84 PHE A C 1
ATOM 685 O O . PHE A 1 84 ? 10.985 -3.507 2.821 1.00 96.19 84 PHE A O 1
ATOM 692 N N . GLU A 1 85 ? 10.465 -1.418 3.480 1.00 94.75 85 GLU A N 1
ATOM 693 C CA . GLU A 1 85 ? 11.690 -1.163 4.252 1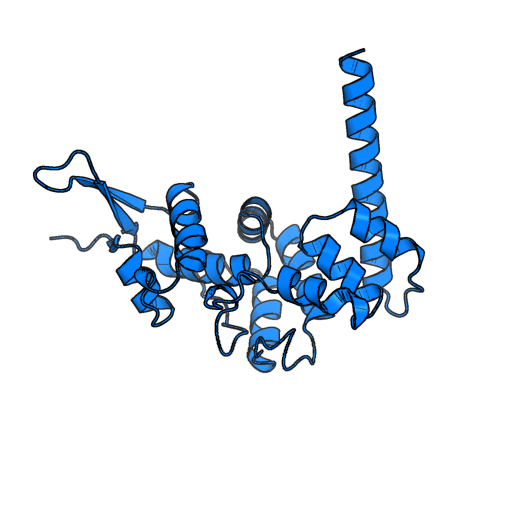.00 94.75 85 GLU A CA 1
ATOM 694 C C . GLU A 1 85 ? 11.560 -1.495 5.746 1.00 94.75 85 GLU A C 1
ATOM 696 O O . GLU A 1 85 ? 12.538 -1.890 6.378 1.00 94.75 85 GLU A O 1
ATOM 701 N N . ASN A 1 86 ? 10.362 -1.373 6.321 1.00 95.50 86 ASN A N 1
ATOM 702 C CA . ASN A 1 86 ? 10.123 -1.520 7.753 1.00 95.50 86 ASN A CA 1
ATOM 703 C C . ASN A 1 86 ? 9.130 -2.656 8.033 1.00 95.50 86 ASN A C 1
ATOM 705 O O . ASN A 1 86 ? 7.926 -2.539 7.796 1.00 95.50 86 ASN A O 1
ATOM 709 N N . LYS A 1 87 ? 9.640 -3.757 8.601 1.00 94.25 87 LYS A N 1
ATOM 710 C CA . LYS A 1 87 ? 8.844 -4.951 8.927 1.00 94.25 87 LYS A CA 1
ATOM 711 C C . LYS A 1 87 ? 7.716 -4.671 9.919 1.00 94.25 87 LYS A C 1
ATOM 713 O O . LYS A 1 87 ? 6.635 -5.229 9.767 1.00 94.25 87 LYS A O 1
ATOM 718 N N . THR A 1 88 ? 7.943 -3.802 10.901 1.00 93.44 88 THR A N 1
ATOM 719 C CA . THR A 1 88 ? 6.929 -3.440 11.900 1.00 93.44 88 THR A CA 1
ATOM 720 C C . THR A 1 88 ? 5.785 -2.673 11.250 1.00 93.44 88 THR A C 1
ATOM 722 O O . THR A 1 88 ? 4.624 -3.016 11.459 1.00 93.44 88 THR A O 1
ATOM 725 N N . VAL A 1 89 ? 6.101 -1.689 10.399 1.00 94.12 89 VAL A N 1
ATOM 726 C CA . VAL A 1 89 ? 5.090 -0.958 9.614 1.00 94.12 89 VAL A CA 1
ATOM 727 C C . VAL A 1 89 ? 4.345 -1.917 8.693 1.00 94.12 89 VAL A C 1
ATOM 729 O O . VAL A 1 89 ? 3.121 -1.883 8.633 1.00 94.12 89 VAL A O 1
ATOM 732 N N . ARG A 1 90 ? 5.058 -2.812 8.007 1.00 96.56 90 ARG A N 1
ATOM 733 C CA . ARG A 1 90 ? 4.448 -3.810 7.126 1.00 96.56 90 ARG A CA 1
ATOM 734 C C . ARG A 1 90 ? 3.458 -4.713 7.864 1.00 96.56 90 ARG A C 1
ATOM 736 O O . ARG A 1 90 ? 2.330 -4.856 7.402 1.00 96.56 90 ARG A O 1
ATOM 743 N N . ALA A 1 91 ? 3.863 -5.297 8.991 1.00 95.12 91 ALA A N 1
ATOM 744 C CA . ALA A 1 91 ? 3.009 -6.175 9.788 1.00 95.12 91 ALA A CA 1
ATOM 745 C C . ALA A 1 91 ? 1.778 -5.431 10.326 1.00 95.12 91 ALA A C 1
ATOM 747 O O . ALA A 1 91 ? 0.669 -5.958 10.305 1.00 95.12 91 ALA A O 1
ATOM 748 N N . ASP A 1 92 ? 1.951 -4.183 10.755 1.00 93.38 92 ASP A N 1
ATOM 749 C CA . ASP A 1 92 ? 0.847 -3.332 11.188 1.00 93.38 92 ASP A CA 1
ATOM 750 C C . ASP A 1 92 ? -0.148 -3.027 10.060 1.00 93.38 92 ASP A C 1
ATOM 752 O O . ASP A 1 92 ? -1.357 -3.146 10.248 1.00 93.38 92 ASP A O 1
ATOM 756 N N . LYS A 1 93 ? 0.336 -2.682 8.863 1.00 94.56 93 LYS A N 1
ATOM 757 C CA . LYS A 1 93 ? -0.542 -2.445 7.711 1.00 94.56 93 LYS A CA 1
ATOM 758 C C . LYS A 1 93 ? -1.260 -3.720 7.275 1.00 94.56 93 LYS A C 1
ATOM 760 O O . LYS A 1 93 ? -2.435 -3.653 6.927 1.00 94.56 93 LYS A O 1
ATOM 765 N N . ALA A 1 94 ? -0.600 -4.874 7.352 1.00 95.62 94 ALA A N 1
ATOM 766 C CA . ALA A 1 94 ? -1.217 -6.161 7.052 1.00 95.62 94 ALA A CA 1
ATOM 767 C C . ALA A 1 94 ? -2.375 -6.488 8.009 1.00 95.62 94 ALA A C 1
ATOM 769 O O . ALA A 1 94 ? -3.454 -6.847 7.546 1.00 95.62 94 ALA A O 1
ATOM 770 N N . LYS A 1 95 ? -2.205 -6.261 9.318 1.00 93.75 95 LYS A N 1
ATOM 771 C CA . LYS A 1 95 ? -3.275 -6.426 10.318 1.00 93.75 95 LYS A CA 1
ATOM 772 C C . LYS A 1 95 ? -4.492 -5.541 10.039 1.00 93.75 95 LYS A C 1
ATOM 774 O O . LYS A 1 95 ? -5.622 -6.013 10.120 1.00 93.75 95 LYS A O 1
ATOM 779 N N . ALA A 1 96 ? -4.279 -4.281 9.663 1.00 92.25 96 ALA A N 1
ATOM 780 C CA . ALA A 1 96 ? -5.377 -3.375 9.328 1.00 92.25 96 ALA A CA 1
ATOM 781 C C . ALA A 1 96 ? -6.110 -3.817 8.052 1.00 92.25 96 ALA A C 1
ATOM 783 O O . ALA A 1 96 ? -7.338 -3.804 8.009 1.00 92.25 96 ALA A O 1
ATOM 784 N N . ILE A 1 97 ? -5.362 -4.256 7.031 1.00 93.19 97 ILE A N 1
ATOM 785 C CA . ILE A 1 97 ? -5.938 -4.841 5.812 1.00 93.19 97 ILE A CA 1
ATOM 786 C C . ILE A 1 97 ? -6.763 -6.080 6.164 1.00 93.19 97 ILE A C 1
ATOM 788 O O . ILE A 1 97 ? -7.881 -6.213 5.679 1.00 93.19 97 ILE A O 1
ATOM 792 N N . ARG A 1 98 ? -6.240 -6.962 7.023 1.00 93.06 98 ARG A N 1
ATOM 793 C CA . ARG A 1 98 ? -6.941 -8.160 7.492 1.00 93.06 98 ARG A CA 1
ATOM 794 C C . ARG A 1 98 ? -8.303 -7.795 8.068 1.00 93.06 98 ARG A C 1
ATOM 796 O O . ARG A 1 98 ? -9.307 -8.280 7.573 1.00 93.06 98 ARG A O 1
ATOM 803 N N . LEU A 1 99 ? -8.341 -6.877 9.034 1.00 90.19 99 LEU A N 1
ATOM 804 C CA . LEU A 1 99 ? -9.589 -6.439 9.664 1.00 90.19 99 LEU A CA 1
ATOM 805 C C . LEU A 1 99 ? -10.599 -5.873 8.666 1.00 90.19 99 LEU A C 1
ATOM 807 O O . LEU A 1 99 ? -11.791 -6.130 8.793 1.00 90.19 99 LEU A O 1
ATOM 811 N N . LEU A 1 100 ? -10.127 -5.116 7.676 1.00 88.44 100 LEU A N 1
ATOM 812 C CA . LEU A 1 100 ? -11.001 -4.500 6.684 1.00 88.44 100 LEU A CA 1
ATOM 813 C C . LEU A 1 100 ? -11.511 -5.482 5.633 1.00 88.44 100 LEU A C 1
ATOM 815 O O . LEU A 1 100 ? -12.636 -5.326 5.167 1.00 88.44 100 LEU A O 1
ATOM 819 N N . LEU A 1 101 ? -10.685 -6.432 5.194 1.00 88.88 101 LEU A N 1
ATOM 820 C CA . LEU A 1 101 ? -10.958 -7.243 4.003 1.00 88.88 101 LEU A CA 1
ATOM 821 C C . LEU A 1 101 ? -11.374 -8.675 4.312 1.00 88.88 101 LEU A C 1
ATOM 823 O O . LEU A 1 101 ? -11.876 -9.355 3.416 1.00 88.88 101 LEU A O 1
ATOM 827 N N . GLN A 1 102 ? -11.155 -9.140 5.539 1.00 82.94 102 GLN A N 1
ATOM 828 C CA . GLN A 1 102 ? -11.494 -10.496 5.937 1.00 82.94 102 GLN A CA 1
ATOM 829 C C . GLN A 1 102 ? -12.976 -10.784 5.658 1.00 82.94 102 GLN A C 1
ATOM 831 O O . GLN A 1 102 ? -13.850 -9.948 5.881 1.00 82.94 102 GLN A O 1
ATOM 836 N N . ASP A 1 103 ? -13.224 -11.962 5.084 1.00 80.88 103 ASP A N 1
ATOM 837 C CA . ASP A 1 103 ? -14.538 -12.486 4.690 1.00 80.88 103 ASP A CA 1
ATOM 838 C C . ASP A 1 103 ? -15.311 -11.666 3.637 1.00 80.88 103 ASP A C 1
ATOM 840 O O . ASP A 1 103 ? -16.398 -12.065 3.207 1.00 80.88 103 ASP A O 1
ATOM 844 N N . ARG A 1 104 ? -14.743 -10.565 3.123 1.00 85.69 104 ARG A N 1
ATOM 845 C CA . ARG A 1 104 ? -15.353 -9.799 2.030 1.00 85.69 104 ARG A CA 1
ATOM 846 C C . ARG A 1 104 ? -15.075 -10.457 0.680 1.00 85.69 104 ARG A C 1
ATOM 848 O O . ARG A 1 104 ? -13.944 -10.803 0.344 1.00 85.69 104 ARG A O 1
ATOM 855 N N . GLN A 1 105 ? -16.129 -10.565 -0.127 1.00 87.19 105 GLN A N 1
ATOM 856 C CA . GLN A 1 105 ? -16.053 -10.972 -1.539 1.00 87.19 105 GLN A CA 1
ATOM 857 C C . GLN A 1 105 ? -15.965 -9.768 -2.482 1.00 87.19 105 GLN A C 1
ATOM 859 O O . GLN A 1 105 ? -15.536 -9.888 -3.626 1.00 87.19 105 GLN A O 1
ATOM 864 N N . SER A 1 106 ? -16.393 -8.590 -2.023 1.00 86.75 106 SER A N 1
ATOM 865 C CA . SER A 1 106 ? -16.278 -7.361 -2.796 1.00 86.75 106 SER A CA 1
ATOM 866 C C . SER A 1 106 ? -16.287 -6.121 -1.914 1.00 86.75 106 SER A C 1
ATOM 868 O O . SER A 1 106 ? -16.771 -6.149 -0.780 1.00 86.75 106 SER A O 1
ATOM 870 N N . ILE A 1 107 ? -15.762 -5.028 -2.458 1.00 82.88 107 ILE A N 1
ATOM 871 C CA . ILE A 1 107 ? -15.839 -3.687 -1.881 1.00 82.88 107 ILE A CA 1
ATOM 872 C C . ILE A 1 107 ? -16.194 -2.724 -2.996 1.00 82.88 107 ILE A C 1
ATOM 874 O O . ILE A 1 107 ? -15.431 -2.576 -3.944 1.00 82.88 107 ILE A O 1
ATOM 878 N N . ALA A 1 108 ? -17.334 -2.049 -2.878 1.00 77.75 108 ALA A N 1
ATOM 879 C CA . ALA A 1 108 ? -17.744 -1.030 -3.836 1.00 77.75 108 ALA A CA 1
ATOM 880 C C . ALA A 1 108 ? -17.673 -1.476 -5.314 1.00 77.75 108 ALA A C 1
ATOM 882 O O . ALA A 1 108 ? -17.267 -0.716 -6.190 1.00 77.75 108 ALA A O 1
ATOM 883 N N . GLY A 1 109 ? -18.045 -2.732 -5.584 1.00 79.31 109 GLY A N 1
ATOM 884 C CA . GLY A 1 109 ? -17.981 -3.340 -6.918 1.00 79.31 109 GLY A CA 1
ATOM 885 C C . GLY A 1 109 ? -16.610 -3.904 -7.314 1.00 79.31 109 GLY A C 1
ATOM 886 O O . GLY A 1 109 ? -16.514 -4.582 -8.331 1.00 79.31 109 GLY A O 1
ATOM 887 N N . ILE A 1 110 ? -15.562 -3.699 -6.512 1.00 86.06 110 ILE A N 1
ATOM 888 C CA . ILE A 1 110 ? -14.256 -4.348 -6.683 1.00 86.06 110 ILE A CA 1
ATOM 889 C C . ILE A 1 110 ? -14.365 -5.782 -6.171 1.00 86.06 110 ILE A C 1
ATOM 891 O O . ILE A 1 110 ? -14.557 -5.995 -4.974 1.00 86.06 110 ILE A O 1
ATOM 895 N N . GLY A 1 111 ? -14.229 -6.760 -7.066 1.00 89.75 111 GLY A N 1
ATOM 896 C CA . GLY A 1 111 ? -14.218 -8.180 -6.717 1.00 89.75 111 GLY A CA 1
ATOM 897 C C . GLY A 1 111 ? -12.918 -8.597 -6.027 1.00 89.75 111 GLY A C 1
ATOM 898 O O . GLY A 1 111 ? -11.824 -8.351 -6.544 1.00 89.75 111 GLY A O 1
ATOM 899 N N . LEU A 1 112 ? -13.046 -9.260 -4.880 1.00 92.44 112 LEU A N 1
ATOM 900 C CA . LEU A 1 112 ? -11.943 -9.813 -4.101 1.00 92.44 112 LEU A CA 1
ATOM 901 C C . LEU A 1 112 ? -11.932 -11.338 -4.211 1.00 92.44 112 LEU A C 1
ATOM 903 O O . LEU A 1 112 ? -12.971 -11.990 -4.207 1.00 92.44 112 LEU A O 1
ATOM 907 N N . LEU A 1 113 ? -10.735 -11.908 -4.267 1.00 93.19 113 LEU A N 1
ATOM 908 C CA . LEU A 1 113 ? -10.509 -13.344 -4.187 1.00 93.19 113 LEU A CA 1
ATOM 909 C C . LEU A 1 113 ? -10.137 -13.677 -2.741 1.00 93.19 113 LEU A C 1
ATOM 911 O O . LEU A 1 113 ? -8.976 -13.543 -2.366 1.00 93.19 113 LEU A O 1
ATOM 915 N N . SER A 1 114 ? -11.090 -14.100 -1.905 1.00 89.50 114 SER A N 1
ATOM 916 C CA . SER A 1 114 ? -10.861 -14.208 -0.448 1.00 89.50 114 SER A CA 1
ATOM 917 C C . SER A 1 114 ? -9.666 -15.088 -0.061 1.00 89.50 114 SER A C 1
ATOM 919 O O . SER A 1 114 ? -8.908 -14.734 0.838 1.00 89.50 114 SER A O 1
ATOM 921 N N . ALA A 1 115 ? -9.430 -16.192 -0.777 1.00 92.81 115 ALA A N 1
ATOM 922 C CA . ALA A 1 115 ? -8.253 -17.033 -0.546 1.00 92.81 115 ALA A CA 1
ATOM 923 C C . ALA A 1 115 ? -6.931 -16.321 -0.897 1.00 92.81 115 ALA A C 1
ATOM 925 O O . ALA A 1 115 ? -5.900 -16.582 -0.279 1.00 92.81 115 ALA A O 1
ATOM 926 N N . GLU A 1 116 ? -6.935 -15.428 -1.887 1.00 95.50 116 GLU A N 1
ATOM 927 C CA . GLU A 1 116 ? -5.767 -14.613 -2.233 1.00 95.50 116 GLU A CA 1
ATOM 928 C C . GLU A 1 116 ? -5.602 -13.418 -1.295 1.00 95.50 116 GLU A C 1
ATOM 930 O O . GLU A 1 116 ? -4.470 -13.049 -1.011 1.00 95.50 116 GLU A O 1
ATOM 935 N N . VAL A 1 117 ? -6.694 -12.846 -0.771 1.00 95.00 117 VAL A N 1
ATOM 936 C CA . VAL A 1 117 ? -6.645 -11.831 0.296 1.00 95.00 117 VAL A CA 1
ATOM 937 C C . VAL A 1 117 ? -5.908 -12.393 1.505 1.00 95.00 117 VAL A C 1
ATOM 939 O O . VAL A 1 117 ? -4.960 -11.768 1.978 1.00 95.00 117 VAL A O 1
ATOM 942 N N . GLU A 1 118 ? -6.278 -13.593 1.957 1.00 94.62 118 GLU A N 1
ATOM 943 C CA . GLU A 1 118 ? -5.599 -14.234 3.084 1.00 94.62 118 GLU A CA 1
ATOM 944 C C . GLU A 1 118 ? -4.114 -14.442 2.784 1.00 94.62 118 GLU A C 1
ATOM 946 O O . GLU A 1 118 ? -3.257 -13.962 3.522 1.00 94.62 118 GLU A O 1
ATOM 951 N N . ARG A 1 119 ? -3.789 -15.067 1.644 1.00 96.19 119 ARG A N 1
ATOM 952 C CA . ARG A 1 119 ? -2.394 -15.307 1.248 1.00 96.19 119 ARG A CA 1
ATOM 953 C C . ARG A 1 119 ? -1.593 -14.011 1.117 1.00 96.19 119 ARG A C 1
ATOM 955 O O . ARG A 1 119 ? -0.421 -13.980 1.492 1.00 96.19 119 ARG A O 1
ATOM 962 N N . PHE A 1 120 ? -2.201 -12.951 0.588 1.00 96.69 120 PHE A N 1
ATOM 963 C CA . PHE A 1 120 ? -1.593 -11.630 0.467 1.00 96.69 120 PHE A CA 1
ATOM 964 C C . PHE A 1 120 ? -1.230 -11.068 1.840 1.00 96.69 120 PHE A C 1
ATOM 966 O O . PHE A 1 120 ? -0.080 -10.684 2.062 1.00 96.69 120 PHE A O 1
ATOM 973 N N . VAL A 1 121 ? -2.181 -11.075 2.776 1.00 96.12 121 VAL A N 1
ATOM 974 C CA . VAL A 1 121 ? -1.976 -10.572 4.137 1.00 96.12 121 VAL A CA 1
ATOM 975 C C . VAL A 1 121 ? -0.947 -11.417 4.888 1.00 96.12 121 VAL A C 1
ATOM 977 O O . VAL A 1 121 ? 0.006 -10.852 5.423 1.00 96.12 121 VAL A O 1
ATOM 980 N N . THR A 1 122 ? -1.049 -12.751 4.857 1.00 96.12 122 THR A N 1
ATOM 981 C CA . THR A 1 122 ? -0.055 -13.647 5.476 1.00 96.12 122 THR A CA 1
ATOM 982 C C . THR A 1 122 ? 1.349 -13.379 4.933 1.00 96.12 122 THR A C 1
ATOM 984 O O . THR A 1 122 ? 2.331 -13.368 5.677 1.00 96.12 122 THR A O 1
ATOM 987 N N . MET A 1 123 ? 1.477 -13.139 3.625 1.00 96.44 123 MET A N 1
ATOM 988 C CA . MET A 1 123 ? 2.775 -12.867 3.021 1.00 96.44 123 MET A CA 1
ATOM 989 C C . MET A 1 123 ? 3.337 -11.500 3.425 1.00 96.44 123 MET A C 1
ATOM 991 O O . MET A 1 123 ? 4.551 -11.396 3.621 1.00 96.44 123 MET A O 1
ATOM 995 N N . LEU A 1 124 ? 2.492 -10.480 3.604 1.00 96.25 124 LEU A N 1
ATOM 996 C CA . LEU A 1 124 ? 2.914 -9.198 4.176 1.00 96.25 124 LEU A CA 1
ATOM 997 C C . LEU A 1 124 ? 3.381 -9.351 5.632 1.00 96.25 124 LEU A C 1
ATOM 999 O O . LEU A 1 124 ? 4.396 -8.766 6.004 1.00 96.25 124 LEU A O 1
ATOM 1003 N N . GLU A 1 125 ? 2.694 -10.157 6.440 1.00 94.88 125 GLU A N 1
ATOM 1004 C CA . GLU A 1 125 ? 3.070 -10.428 7.839 1.00 94.88 125 GLU A CA 1
ATOM 1005 C C . GLU A 1 125 ? 4.378 -11.232 7.957 1.00 94.88 125 GLU A C 1
ATOM 1007 O O . GLU A 1 125 ? 5.079 -11.134 8.962 1.00 94.88 125 GLU A O 1
ATOM 1012 N N . SER A 1 126 ? 4.736 -11.999 6.923 1.00 94.19 126 SER A N 1
ATOM 1013 C CA . SER A 1 126 ? 5.945 -12.830 6.900 1.00 94.19 126 SER A CA 1
ATOM 1014 C C . SER A 1 126 ? 7.249 -12.029 6.794 1.00 94.19 126 SER A C 1
ATOM 1016 O O . SER A 1 126 ? 7.265 -10.844 6.470 1.00 94.19 126 SER A O 1
ATOM 1018 N N . ASP A 1 127 ? 8.388 -12.709 6.942 1.00 93.25 127 ASP A N 1
ATOM 1019 C CA . ASP A 1 127 ? 9.728 -12.149 6.712 1.00 93.25 127 ASP A CA 1
ATOM 1020 C C . ASP A 1 127 ? 10.145 -12.058 5.232 1.00 93.25 127 ASP A C 1
ATOM 1022 O O . ASP A 1 127 ? 11.293 -11.733 4.922 1.00 93.25 127 ASP A O 1
ATOM 1026 N N . SER A 1 128 ? 9.227 -12.316 4.297 1.00 93.50 128 SER A N 1
ATOM 1027 C CA . SER A 1 128 ? 9.530 -12.329 2.864 1.00 93.50 128 SER A CA 1
ATOM 1028 C C . SER A 1 128 ? 10.092 -10.992 2.358 1.00 93.50 128 SER A C 1
ATOM 1030 O O . SER A 1 128 ? 9.634 -9.901 2.719 1.00 93.50 128 SER A O 1
ATOM 1032 N N . CYS A 1 129 ? 11.085 -11.081 1.468 1.00 94.50 129 CYS A N 1
ATOM 1033 C CA . CYS A 1 129 ? 11.627 -9.930 0.753 1.00 94.50 129 CYS A CA 1
ATOM 1034 C C . CYS A 1 129 ? 10.659 -9.514 -0.363 1.00 94.50 129 CYS A C 1
ATOM 1036 O O . CYS A 1 129 ? 10.581 -10.172 -1.403 1.00 94.50 129 CYS A O 1
ATOM 1038 N N . LEU A 1 130 ? 9.939 -8.405 -0.165 1.00 96.38 130 LEU A N 1
ATOM 1039 C CA . LEU A 1 130 ? 8.949 -7.910 -1.131 1.00 96.38 130 LEU A CA 1
ATOM 1040 C C . LEU A 1 130 ? 9.569 -7.445 -2.455 1.00 96.38 130 LEU A C 1
ATOM 1042 O O . LEU A 1 130 ? 8.859 -7.290 -3.440 1.00 96.38 130 LEU A O 1
ATOM 1046 N N . SER A 1 131 ? 10.883 -7.239 -2.517 1.00 95.69 131 SER A N 1
ATOM 1047 C CA . SER A 1 131 ? 11.558 -6.925 -3.781 1.00 95.69 131 SER A CA 1
ATOM 1048 C C . SER A 1 131 ? 11.804 -8.162 -4.652 1.00 95.69 131 SER A C 1
ATOM 1050 O O . SER A 1 131 ? 12.095 -8.009 -5.831 1.00 95.69 131 SER A O 1
ATOM 1052 N N . GLN A 1 132 ? 11.716 -9.368 -4.079 1.00 94.19 132 GLN A N 1
ATOM 1053 C CA . GLN A 1 132 ? 12.145 -10.620 -4.721 1.00 94.19 132 GLN A CA 1
ATOM 1054 C C . GLN A 1 132 ? 11.064 -11.699 -4.766 1.00 94.19 132 GLN A C 1
ATOM 1056 O O . GLN A 1 132 ? 11.172 -12.635 -5.550 1.00 94.19 132 GLN A O 1
ATOM 1061 N N . LYS A 1 133 ? 10.053 -11.626 -3.895 1.00 95.62 133 LYS A N 1
ATOM 1062 C CA . LYS A 1 133 ? 8.956 -12.591 -3.868 1.00 95.62 133 LYS A CA 1
ATOM 1063 C C . LYS A 1 133 ? 7.646 -11.896 -4.178 1.00 95.62 133 LYS A C 1
ATOM 1065 O O . LYS A 1 133 ? 7.249 -10.966 -3.477 1.00 95.62 133 LYS A O 1
ATOM 1070 N N . ARG A 1 134 ? 6.973 -12.374 -5.219 1.00 96.25 134 ARG A N 1
ATOM 1071 C CA . ARG A 1 134 ? 5.694 -11.839 -5.673 1.00 96.25 134 ARG A CA 1
ATOM 1072 C C . ARG A 1 134 ? 4.589 -12.080 -4.648 1.00 96.25 134 ARG A C 1
ATOM 1074 O O . ARG A 1 134 ? 4.404 -13.205 -4.197 1.00 96.25 134 ARG A O 1
ATOM 1081 N N . LEU A 1 135 ? 3.855 -11.024 -4.327 1.00 97.75 135 LEU A N 1
ATOM 1082 C CA . LEU A 1 135 ? 2.652 -11.074 -3.514 1.00 97.75 135 LEU A CA 1
ATOM 1083 C C . LEU A 1 135 ? 1.509 -11.741 -4.303 1.00 97.75 135 LEU A C 1
ATOM 1085 O O . LEU A 1 135 ? 1.387 -11.532 -5.512 1.00 97.75 135 LEU A O 1
ATOM 1089 N N . PRO A 1 136 ? 0.648 -12.523 -3.644 1.00 97.06 136 PRO A N 1
ATOM 1090 C CA . PRO A 1 136 ? -0.620 -12.973 -4.214 1.00 97.06 136 PRO A CA 1
ATOM 1091 C C . PRO A 1 136 ? -1.467 -11.789 -4.701 1.00 97.06 136 PRO A C 1
ATOM 1093 O O . PRO A 1 136 ? -1.440 -10.731 -4.084 1.00 97.06 136 PRO A O 1
ATOM 1096 N N . ASN A 1 137 ? -2.202 -11.923 -5.808 1.00 96.31 137 ASN A N 1
ATOM 1097 C CA . ASN A 1 137 ? -3.123 -10.867 -6.247 1.00 96.31 137 ASN A CA 1
ATOM 1098 C C . ASN A 1 137 ? -4.483 -11.057 -5.560 1.00 96.31 137 ASN A C 1
ATOM 1100 O O . ASN A 1 137 ? -5.165 -12.023 -5.896 1.00 96.31 137 ASN A O 1
ATOM 1104 N N . PRO A 1 138 ? -4.920 -10.156 -4.663 1.00 95.31 138 PRO A N 1
ATOM 1105 C CA . PRO A 1 138 ? -6.190 -10.324 -3.966 1.00 95.31 138 PRO A CA 1
ATOM 1106 C C . PRO A 1 138 ? -7.419 -9.973 -4.821 1.00 95.31 138 PRO A C 1
ATOM 1108 O O . PRO A 1 138 ? -8.541 -10.092 -4.333 1.00 95.31 138 PRO A O 1
ATOM 1111 N N . TYR A 1 139 ? -7.243 -9.530 -6.070 1.00 93.88 139 TYR A N 1
ATOM 1112 C CA . TYR A 1 139 ? -8.315 -8.983 -6.901 1.00 93.88 139 TYR A CA 1
ATOM 1113 C C . TYR A 1 139 ? -8.679 -9.871 -8.089 1.00 93.88 139 TYR A C 1
ATOM 1115 O O . TYR A 1 139 ? -7.811 -10.476 -8.719 1.00 93.88 139 TYR A O 1
ATOM 1123 N N . VAL A 1 140 ? -9.963 -9.843 -8.457 1.00 92.12 140 VAL A N 1
ATOM 1124 C CA . VAL A 1 140 ? -10.429 -10.320 -9.772 1.00 92.12 140 VAL A CA 1
ATOM 1125 C C . VAL A 1 140 ? -9.939 -9.374 -10.875 1.00 92.12 140 VAL A C 1
ATOM 1127 O O . VAL A 1 140 ? -9.396 -9.817 -11.883 1.00 92.12 140 VAL A O 1
ATOM 1130 N N . GLU A 1 141 ? -10.075 -8.066 -10.648 1.00 90.31 141 GLU A N 1
ATOM 1131 C CA . GLU A 1 141 ? -9.548 -6.995 -11.496 1.00 90.31 141 GLU A CA 1
ATOM 1132 C C . GLU A 1 141 ? -8.955 -5.890 -10.614 1.00 90.31 141 GLU A C 1
ATOM 1134 O O . GLU A 1 141 ? -9.500 -5.567 -9.557 1.00 90.31 141 GLU A O 1
ATOM 1139 N N . LEU A 1 142 ? -7.829 -5.305 -11.033 1.00 91.38 142 LEU A N 1
ATOM 1140 C CA . LEU A 1 142 ? -7.172 -4.256 -10.257 1.00 91.38 142 LEU A CA 1
ATOM 1141 C C . LEU A 1 142 ? -8.065 -3.003 -10.145 1.00 91.38 142 LEU A C 1
ATOM 1143 O O . LEU A 1 142 ? -8.481 -2.471 -11.177 1.00 91.38 142 LEU A O 1
ATOM 1147 N N . PRO A 1 143 ? -8.253 -2.436 -8.935 1.00 89.38 143 PRO A N 1
ATOM 1148 C CA . PRO A 1 143 ? -9.044 -1.216 -8.729 1.00 89.38 143 PRO A CA 1
ATOM 1149 C C . PRO A 1 143 ? -8.629 -0.045 -9.632 1.00 89.38 143 PRO A C 1
ATOM 1151 O O . PRO A 1 143 ? -9.457 0.736 -10.092 1.00 89.38 143 PRO A O 1
ATOM 1154 N N . GLN A 1 144 ? -7.330 0.052 -9.924 1.00 89.62 144 GLN A N 1
ATOM 1155 C CA . GLN A 1 144 ? -6.712 1.144 -10.682 1.00 89.62 144 GLN A CA 1
ATOM 1156 C C . GLN A 1 144 ? -7.097 1.154 -12.168 1.00 89.62 144 GLN A C 1
ATOM 1158 O O . GLN A 1 144 ? -6.837 2.142 -12.858 1.00 89.62 144 GLN A O 1
ATOM 1163 N N . LEU A 1 145 ? -7.673 0.056 -12.664 1.00 88.31 145 LEU A N 1
ATOM 1164 C CA . LEU A 1 145 ? -8.144 -0.084 -14.043 1.00 88.31 145 LEU A CA 1
ATOM 1165 C C . LEU A 1 145 ? -9.569 0.444 -14.225 1.00 88.31 145 LEU A C 1
ATOM 1167 O O . LEU A 1 145 ? -10.044 0.539 -15.355 1.00 88.31 145 LEU A O 1
ATOM 1171 N N . SER A 1 146 ? -10.245 0.827 -13.140 1.00 77.12 146 SER A N 1
ATOM 1172 C CA . SER A 1 146 ? -11.594 1.370 -13.224 1.00 77.12 146 SER A CA 1
ATOM 1173 C C . SER A 1 146 ? -11.623 2.729 -13.946 1.00 77.12 146 SER A C 1
ATOM 1175 O O . SER A 1 146 ? -10.739 3.577 -13.793 1.00 77.12 146 SER A O 1
ATOM 1177 N N . PHE A 1 147 ? -12.679 2.964 -14.730 1.00 62.88 147 PHE A N 1
ATOM 1178 C CA . PHE A 1 147 ? -12.929 4.256 -15.388 1.00 62.88 147 PHE A CA 1
ATOM 1179 C C . PHE A 1 147 ? -13.649 5.264 -14.481 1.00 62.88 147 PHE A C 1
ATOM 1181 O O . PHE A 1 147 ? -13.867 6.405 -14.877 1.00 62.88 147 PHE A O 1
ATOM 1188 N N . THR A 1 148 ? -14.010 4.864 -13.260 1.00 71.38 148 THR A N 1
ATOM 1189 C CA . THR A 1 148 ? -14.787 5.680 -12.314 1.00 71.38 148 THR A CA 1
ATOM 1190 C C . THR A 1 148 ? -13.933 6.702 -11.561 1.00 71.38 148 THR A C 1
ATOM 1192 O O . THR A 1 148 ? -14.459 7.484 -10.777 1.00 71.38 148 THR A O 1
ATOM 1195 N N . GLY A 1 149 ? -12.612 6.705 -11.781 1.00 73.06 149 GLY A N 1
ATOM 1196 C CA . GLY A 1 149 ? -11.663 7.575 -11.080 1.00 73.06 149 GLY A CA 1
ATOM 1197 C C . GLY A 1 149 ? -11.236 7.050 -9.706 1.00 73.06 149 GLY A C 1
ATOM 1198 O O . GLY A 1 149 ? -10.302 7.593 -9.118 1.00 73.06 149 GLY A O 1
ATOM 1199 N N . ILE A 1 150 ? -11.854 5.969 -9.220 1.00 79.50 150 ILE A N 1
ATOM 1200 C CA . ILE A 1 150 ? -11.428 5.259 -8.013 1.00 79.50 150 ILE A CA 1
ATOM 1201 C C . ILE A 1 150 ? -10.160 4.483 -8.349 1.00 79.50 150 ILE A C 1
ATOM 1203 O O . ILE A 1 150 ? -10.175 3.565 -9.166 1.00 79.50 150 ILE A O 1
ATOM 1207 N N . THR A 1 151 ? -9.048 4.849 -7.720 1.00 82.81 151 THR A N 1
ATOM 1208 C CA . THR A 1 151 ? -7.749 4.231 -8.030 1.00 82.81 151 THR A CA 1
ATOM 1209 C C . THR A 1 151 ? -7.214 3.330 -6.928 1.00 82.81 151 THR A C 1
ATOM 1211 O O . THR A 1 151 ? -6.219 2.643 -7.133 1.00 82.81 151 THR A O 1
ATOM 1214 N N . ASN A 1 152 ? -7.865 3.296 -5.767 1.00 88.19 152 ASN A N 1
ATOM 1215 C CA . ASN A 1 152 ? -7.511 2.392 -4.682 1.00 88.19 152 ASN A CA 1
ATOM 1216 C C . ASN A 1 152 ? -8.733 2.009 -3.842 1.00 88.19 152 ASN A C 1
ATOM 1218 O O . ASN A 1 152 ? -9.783 2.653 -3.872 1.00 88.19 152 ASN A O 1
ATOM 1222 N N . LEU A 1 153 ? -8.558 0.942 -3.076 1.00 88.62 153 LEU A N 1
ATOM 1223 C CA . LEU A 1 153 ? -9.578 0.304 -2.268 1.00 88.62 153 LEU A CA 1
ATOM 1224 C C . LEU A 1 153 ? -10.079 1.200 -1.138 1.00 88.62 153 LEU A C 1
ATOM 1226 O O . LEU A 1 153 ? -11.261 1.154 -0.816 1.00 88.62 153 LEU A O 1
ATOM 1230 N N . MET A 1 154 ? -9.211 2.032 -0.556 1.00 89.38 154 MET A N 1
ATOM 1231 C CA . MET A 1 154 ? -9.626 2.925 0.524 1.00 89.38 154 MET A CA 1
ATOM 1232 C C . MET A 1 154 ? -10.540 4.035 0.007 1.00 89.38 154 MET A C 1
ATOM 1234 O O . MET A 1 154 ? -11.570 4.299 0.616 1.00 89.38 154 MET A O 1
ATOM 1238 N N . GLN A 1 155 ? -10.250 4.619 -1.159 1.00 86.88 155 GLN A N 1
ATOM 1239 C CA . GLN A 1 155 ? -11.186 5.530 -1.829 1.00 86.88 155 GLN A CA 1
ATOM 1240 C C . GLN A 1 155 ? -12.525 4.840 -2.105 1.00 86.88 155 GLN A C 1
ATOM 1242 O O . GLN A 1 155 ? -13.575 5.412 -1.827 1.00 86.88 155 GLN A O 1
ATOM 1247 N N . ALA A 1 156 ? -12.487 3.601 -2.603 1.00 86.69 156 ALA A N 1
ATOM 1248 C CA . ALA A 1 156 ? -13.688 2.821 -2.885 1.00 86.69 156 ALA A CA 1
ATOM 1249 C C . ALA A 1 156 ? -14.545 2.598 -1.624 1.00 86.69 156 ALA A C 1
ATOM 1251 O O . ALA A 1 156 ? -15.758 2.799 -1.655 1.00 86.69 156 ALA A O 1
ATOM 1252 N N . LEU A 1 157 ? -13.904 2.248 -0.503 1.00 85.81 157 LEU A N 1
ATOM 1253 C CA . LEU A 1 157 ? -14.542 2.123 0.810 1.00 85.81 157 LEU A CA 1
ATOM 1254 C C . LEU A 1 157 ? -15.153 3.447 1.269 1.00 85.81 157 LEU A C 1
ATOM 1256 O O . LEU A 1 157 ? -16.315 3.486 1.661 1.00 85.81 157 LEU A O 1
ATOM 1260 N N . LEU A 1 158 ? -14.395 4.540 1.192 1.00 85.31 158 LEU A N 1
ATOM 1261 C CA . LEU A 1 158 ? -14.816 5.843 1.706 1.00 85.31 158 LEU A CA 1
ATOM 1262 C C . LEU A 1 158 ? -15.975 6.460 0.911 1.00 85.31 158 LEU A C 1
ATOM 1264 O O . LEU A 1 158 ? -16.825 7.125 1.506 1.00 85.31 158 LEU A O 1
ATOM 1268 N N . VAL A 1 159 ? -16.080 6.184 -0.394 1.00 82.62 159 VAL A N 1
ATOM 1269 C CA . VAL A 1 159 ? -17.264 6.543 -1.204 1.00 82.62 159 VAL A CA 1
ATOM 1270 C C . VAL A 1 159 ? -18.539 5.889 -0.656 1.00 82.62 159 VAL A C 1
ATOM 1272 O O . VAL A 1 159 ? -19.620 6.459 -0.764 1.00 82.62 159 VAL A O 1
ATOM 1275 N N . GLN A 1 160 ? -18.418 4.723 -0.018 1.00 75.38 160 GLN A N 1
ATOM 1276 C CA . GLN A 1 160 ? -19.519 3.997 0.622 1.00 75.38 160 GLN A CA 1
ATOM 1277 C C . GLN A 1 160 ? -19.472 4.079 2.148 1.00 75.38 160 GLN A C 1
ATOM 1279 O O . GLN A 1 160 ? -20.077 3.252 2.825 1.00 75.38 160 GLN A O 1
ATOM 1284 N N . SER A 1 161 ? -18.798 5.092 2.701 1.00 73.88 161 SER A N 1
ATOM 1285 C CA . SER A 1 161 ? -18.623 5.261 4.150 1.00 73.88 161 SER A CA 1
ATOM 1286 C C . SER A 1 161 ? -19.939 5.253 4.932 1.00 73.88 161 SER A C 1
ATOM 1288 O O . SER A 1 161 ? -19.980 4.718 6.032 1.00 73.88 161 SER A O 1
ATOM 1290 N N . ALA A 1 162 ? -21.036 5.745 4.347 1.00 69.62 162 ALA A N 1
ATOM 1291 C CA . ALA A 1 162 ? -22.364 5.694 4.965 1.00 69.62 162 ALA A CA 1
ATOM 1292 C C . ALA A 1 162 ? -22.896 4.264 5.206 1.00 69.62 162 ALA A C 1
ATOM 1294 O O . ALA A 1 162 ? -23.746 4.070 6.069 1.00 69.62 162 ALA A O 1
ATOM 1295 N N . ALA A 1 163 ? -22.415 3.272 4.450 1.00 76.38 163 ALA A N 1
ATOM 1296 C CA . ALA A 1 163 ? -22.761 1.858 4.605 1.00 76.38 163 ALA A CA 1
ATOM 1297 C C . ALA A 1 163 ? -21.707 1.065 5.400 1.00 76.38 163 ALA A C 1
ATOM 1299 O O . ALA A 1 163 ? -21.896 -0.123 5.663 1.00 76.38 163 ALA A O 1
ATOM 1300 N N . LEU A 1 164 ? -20.585 1.695 5.758 1.00 78.56 164 LEU A N 1
ATOM 1301 C CA . LEU A 1 164 ? -19.530 1.068 6.542 1.00 78.56 164 LEU A CA 1
ATOM 1302 C C . LEU A 1 164 ? -19.849 1.123 8.032 1.00 78.56 164 LEU A C 1
ATOM 1304 O O . LEU A 1 164 ? -20.473 2.061 8.529 1.00 78.56 164 LEU A O 1
ATOM 1308 N N . SER A 1 165 ? -19.339 0.139 8.774 1.00 85.62 165 SER A N 1
ATOM 1309 C CA . SER A 1 165 ? -19.277 0.275 10.225 1.00 85.62 165 SER A CA 1
ATOM 1310 C C . SER A 1 165 ? -18.378 1.462 10.603 1.00 85.62 165 SER A C 1
ATOM 1312 O O . SER A 1 165 ? -17.481 1.861 9.849 1.00 85.62 165 SER A O 1
ATOM 1314 N N . VAL A 1 166 ? -18.584 2.028 11.795 1.00 86.56 166 VAL A N 1
ATOM 1315 C CA . VAL A 1 166 ? -17.719 3.105 12.311 1.00 86.56 166 VAL A CA 1
ATOM 1316 C C . VAL A 1 166 ? -16.263 2.624 12.397 1.00 86.56 166 VAL A C 1
ATOM 1318 O O . VAL A 1 166 ? -15.347 3.370 12.053 1.00 86.56 166 VAL A O 1
ATOM 1321 N N . THR A 1 167 ? -16.052 1.352 12.756 1.00 89.25 167 THR A N 1
ATOM 1322 C CA . THR A 1 167 ? -14.736 0.696 12.777 1.00 89.25 167 THR A CA 1
ATOM 1323 C C . THR A 1 167 ? -14.093 0.625 11.395 1.00 89.25 167 THR A C 1
ATOM 1325 O O . THR A 1 167 ? -12.930 1.002 11.250 1.00 89.25 167 THR A O 1
ATOM 1328 N N . ASP A 1 168 ? -14.832 0.193 10.372 1.00 89.44 168 ASP A N 1
ATOM 1329 C CA . ASP A 1 168 ? -14.313 0.131 9.000 1.00 89.44 168 ASP A CA 1
ATOM 1330 C C . ASP A 1 168 ? -13.969 1.526 8.477 1.00 89.44 168 ASP A C 1
ATOM 1332 O O . ASP A 1 168 ? -12.922 1.720 7.863 1.00 89.44 168 ASP A O 1
ATOM 1336 N N . SER A 1 169 ? -14.825 2.512 8.755 1.00 90.06 169 SER A N 1
ATOM 1337 C CA . SER A 1 169 ? -14.585 3.903 8.365 1.00 90.06 169 SER A CA 1
ATOM 1338 C C . SER A 1 169 ? -13.329 4.461 9.036 1.00 90.06 169 SER A C 1
ATOM 1340 O O . SER A 1 169 ? -12.494 5.065 8.363 1.00 90.06 169 SER A O 1
ATOM 1342 N N . MET A 1 170 ? -13.150 4.211 10.339 1.00 93.56 170 MET A N 1
ATOM 1343 C CA . MET A 1 170 ? -11.940 4.589 11.078 1.00 93.56 170 MET A CA 1
ATOM 1344 C C . MET A 1 170 ? -10.694 3.989 10.416 1.00 93.56 170 MET A C 1
ATOM 1346 O O . MET A 1 170 ? -9.765 4.717 10.068 1.00 93.56 170 MET A O 1
ATOM 1350 N N . LEU A 1 171 ? -10.679 2.673 10.192 1.00 92.38 171 LEU A N 1
ATOM 1351 C CA . LEU A 1 171 ? -9.527 1.990 9.601 1.00 92.38 171 LEU A CA 1
ATOM 1352 C C . LEU A 1 171 ? -9.263 2.440 8.156 1.00 92.38 171 LEU A C 1
ATOM 1354 O O . LEU A 1 171 ? -8.107 2.634 7.785 1.00 92.38 171 LEU A O 1
ATOM 1358 N N . ALA A 1 172 ? -10.301 2.668 7.349 1.00 91.50 172 ALA A N 1
ATOM 1359 C CA . ALA A 1 172 ? -10.150 3.164 5.983 1.00 91.50 172 ALA A CA 1
ATOM 1360 C C . ALA A 1 172 ? -9.524 4.569 5.948 1.00 91.50 172 ALA A C 1
ATOM 1362 O O . ALA A 1 172 ? -8.618 4.826 5.148 1.00 91.50 172 ALA A O 1
ATOM 1363 N N . HIS A 1 173 ? -9.942 5.466 6.849 1.00 92.75 173 HIS A N 1
ATOM 1364 C CA . HIS A 1 173 ? -9.311 6.778 7.008 1.00 92.75 173 HIS A CA 1
ATOM 1365 C C . HIS A 1 173 ? -7.861 6.660 7.492 1.00 92.75 173 HIS A C 1
ATOM 1367 O O . HIS A 1 173 ? -6.984 7.307 6.916 1.00 92.75 173 HIS A O 1
ATOM 1373 N N . TYR A 1 174 ? -7.582 5.780 8.461 1.00 92.94 174 TY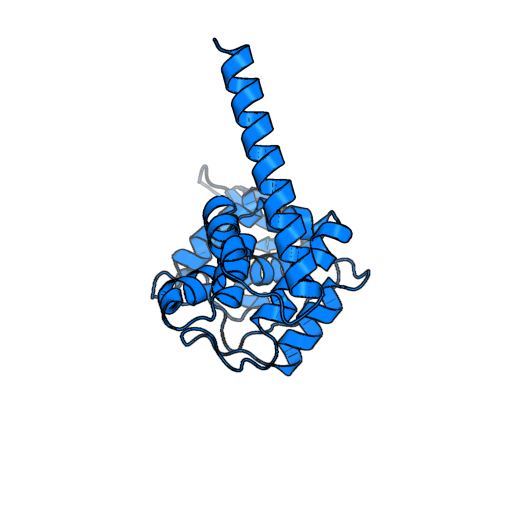R A N 1
ATOM 1374 C CA . TYR A 1 174 ? -6.223 5.522 8.950 1.00 92.94 174 TYR A CA 1
ATOM 1375 C C . TYR A 1 174 ? -5.282 5.042 7.837 1.00 92.94 174 TYR A C 1
ATOM 1377 O O . TYR A 1 174 ? -4.176 5.560 7.679 1.00 92.94 174 TYR A O 1
ATOM 1385 N N . LEU A 1 175 ? -5.712 4.076 7.020 1.00 91.31 175 LEU A N 1
ATOM 1386 C CA . LEU A 1 175 ? -4.898 3.556 5.914 1.00 91.31 175 LEU A CA 1
ATOM 1387 C C . LEU A 1 175 ? -4.779 4.528 4.739 1.00 91.31 175 LEU A C 1
ATOM 1389 O O . LEU A 1 175 ? -3.816 4.436 3.981 1.00 91.31 175 LEU A O 1
ATOM 1393 N N . SER A 1 176 ? -5.707 5.476 4.616 1.00 90.12 176 SER A N 1
ATOM 1394 C CA . SER A 1 176 ? -5.614 6.577 3.651 1.00 90.12 176 SER A CA 1
ATOM 1395 C C . SER A 1 176 ? -4.694 7.712 4.108 1.00 90.12 176 SER A C 1
ATOM 1397 O O . SER A 1 176 ? -4.502 8.664 3.356 1.00 90.12 176 SER A O 1
ATOM 1399 N N . GLY A 1 177 ? -4.167 7.653 5.337 1.00 89.25 177 GLY A N 1
ATOM 1400 C CA . GLY A 1 177 ? -3.367 8.726 5.933 1.00 89.25 177 GLY A CA 1
ATOM 1401 C C . GLY A 1 177 ? -4.187 9.910 6.458 1.00 89.25 177 GLY A C 1
ATOM 1402 O O . GLY A 1 177 ? -3.607 10.926 6.829 1.00 89.25 177 GLY A O 1
ATOM 1403 N N . ASN A 1 178 ? -5.519 9.804 6.521 1.00 91.44 178 ASN A N 1
ATOM 1404 C CA . ASN A 1 178 ? -6.374 10.825 7.128 1.00 91.44 178 ASN A CA 1
ATOM 1405 C C . ASN A 1 178 ? -6.492 10.568 8.639 1.00 91.44 178 ASN A C 1
ATOM 1407 O O . ASN A 1 178 ? -7.468 9.984 9.122 1.00 91.44 178 ASN A O 1
ATOM 1411 N N . LEU A 1 179 ? -5.441 10.955 9.365 1.00 92.94 179 LEU A N 1
ATOM 1412 C CA . LEU A 1 179 ? -5.298 10.687 10.794 1.00 92.94 179 LEU A CA 1
ATOM 1413 C C . LEU A 1 179 ? -6.354 11.409 11.638 1.00 92.94 179 LEU A C 1
ATOM 1415 O O . LEU A 1 179 ? -6.938 10.788 12.520 1.00 92.94 179 LEU A O 1
ATOM 1419 N N . GLU A 1 180 ? -6.648 12.673 11.332 1.00 94.00 180 GLU A N 1
ATOM 1420 C CA . GLU A 1 180 ? -7.660 13.468 12.039 1.00 94.00 180 GLU A CA 1
ATOM 1421 C C . GLU A 1 180 ? -9.036 12.800 11.969 1.00 94.00 180 GLU A C 1
ATOM 1423 O O . GLU A 1 180 ? -9.647 12.515 13.001 1.00 94.00 180 GLU A O 1
ATOM 1428 N N . LYS A 1 181 ? -9.496 12.442 10.761 1.00 93.81 181 LYS A N 1
ATOM 1429 C CA . LYS A 1 181 ? -10.814 11.820 10.612 1.00 93.81 181 LYS A CA 1
ATOM 1430 C C . LYS A 1 181 ? -10.881 10.439 11.252 1.00 93.81 181 LYS A C 1
ATOM 1432 O O . LYS A 1 181 ? -11.898 10.074 11.842 1.00 93.81 181 LYS A O 1
ATOM 1437 N N . SER A 1 182 ? -9.791 9.680 11.158 1.00 93.94 182 SER A N 1
ATOM 1438 C CA . SER A 1 182 ? -9.654 8.405 11.857 1.00 93.94 182 SER A CA 1
ATOM 1439 C C . SER A 1 182 ? -9.777 8.585 13.375 1.00 93.94 182 SER A C 1
ATOM 1441 O O . SER A 1 182 ? -10.538 7.869 14.027 1.00 93.94 182 SER A O 1
ATOM 1443 N N . TRP A 1 183 ? -9.098 9.585 13.944 1.00 96.19 183 TRP A N 1
ATOM 1444 C CA . TRP A 1 183 ? -9.150 9.881 15.373 1.00 96.19 183 TRP A CA 1
ATOM 1445 C C . TRP A 1 183 ? -10.544 10.312 15.834 1.00 96.19 183 TRP A C 1
ATOM 1447 O O . TRP A 1 183 ? -11.025 9.797 16.845 1.00 96.19 183 TRP A O 1
ATOM 1457 N N . GLU A 1 184 ? -11.238 11.172 15.083 1.00 94.75 184 GLU A N 1
ATOM 1458 C CA . GLU A 1 184 ? -12.626 11.555 15.381 1.00 94.75 184 GLU A CA 1
ATOM 1459 C C . GLU A 1 184 ? -13.547 10.337 15.479 1.00 94.75 184 GLU A C 1
ATOM 1461 O O . GLU A 1 184 ? -14.301 10.200 16.444 1.00 94.75 184 GLU A O 1
ATOM 1466 N N . LEU A 1 185 ? -13.462 9.435 14.498 1.00 93.12 185 LEU A N 1
ATOM 1467 C CA . LEU A 1 185 ? -14.265 8.214 14.464 1.00 93.12 185 LEU A CA 1
ATOM 146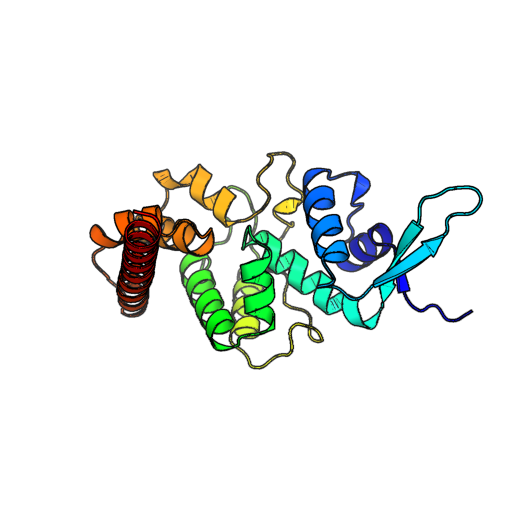8 C C . LEU A 1 185 ? -13.892 7.267 15.609 1.00 93.12 185 LEU A C 1
ATOM 1470 O O . LEU A 1 185 ? -14.778 6.663 16.213 1.00 93.12 185 LEU A O 1
ATOM 1474 N N . SER A 1 186 ? -12.604 7.187 15.962 1.00 93.88 186 SER A N 1
ATOM 1475 C CA . SER A 1 186 ? -12.109 6.312 17.030 1.00 93.88 186 SER A CA 1
ATOM 1476 C C . SER A 1 186 ? -12.782 6.564 18.386 1.00 93.88 186 SER A C 1
ATOM 1478 O O . SER A 1 186 ? -12.987 5.623 19.160 1.00 93.88 186 SER A O 1
ATOM 1480 N N . LYS A 1 187 ? -13.195 7.807 18.668 1.00 91.56 187 LYS A N 1
ATOM 1481 C CA . LYS A 1 187 ? -13.852 8.194 19.930 1.00 91.56 187 LYS A CA 1
ATOM 1482 C C . LYS A 1 187 ? -15.213 7.538 20.129 1.00 91.56 187 LYS A C 1
ATOM 1484 O O . LYS A 1 187 ? -15.589 7.277 21.264 1.00 91.56 187 LYS A O 1
ATOM 1489 N N . ASN A 1 188 ? -15.905 7.230 19.036 1.00 87.19 188 ASN A N 1
ATOM 1490 C CA . ASN A 1 188 ? -17.277 6.720 19.047 1.00 87.19 188 ASN A CA 1
ATOM 1491 C C . ASN A 1 188 ? -17.353 5.192 18.898 1.00 87.19 188 ASN A C 1
ATOM 1493 O O . ASN A 1 188 ? -18.434 4.643 18.713 1.00 87.19 188 ASN A O 1
ATOM 1497 N N . ILE A 1 189 ? -16.211 4.499 18.937 1.00 88.06 189 ILE A N 1
ATOM 1498 C CA . ILE A 1 189 ? -16.144 3.040 18.805 1.00 88.06 189 ILE A CA 1
ATOM 1499 C C . ILE A 1 189 ? -16.045 2.399 20.186 1.00 88.06 189 ILE A C 1
ATOM 1501 O O . ILE A 1 189 ? -15.065 2.612 20.900 1.00 88.06 189 ILE A O 1
ATOM 1505 N N . GLU A 1 190 ? -16.991 1.536 20.531 1.00 83.50 190 GLU A N 1
ATOM 1506 C CA . GLU A 1 190 ? -16.795 0.571 21.612 1.00 83.50 190 GLU A CA 1
ATOM 1507 C C . GLU A 1 190 ? -15.970 -0.610 21.069 1.00 83.50 190 GLU A C 1
ATOM 1509 O O . GLU A 1 190 ? -16.390 -1.268 20.112 1.00 83.50 190 GLU A O 1
ATOM 1514 N N . PRO A 1 191 ? -14.754 -0.862 21.588 1.00 74.81 191 PRO A N 1
ATOM 1515 C CA . PRO A 1 191 ? -13.880 -1.876 21.021 1.00 74.81 191 PRO A CA 1
ATOM 1516 C C . PRO A 1 191 ? -14.365 -3.268 21.424 1.00 74.81 191 PRO A C 1
ATOM 1518 O O . PRO A 1 191 ? -14.200 -3.694 22.562 1.00 74.81 191 PRO A O 1
ATOM 1521 N N . ILE A 1 192 ? -14.932 -3.990 20.459 1.00 79.56 192 ILE A N 1
ATOM 1522 C CA . ILE A 1 192 ? -15.373 -5.382 20.639 1.00 79.56 192 ILE A CA 1
ATOM 1523 C C . ILE A 1 192 ? -14.172 -6.344 20.613 1.00 79.56 192 ILE A C 1
ATOM 1525 O O . ILE A 1 192 ? -14.167 -7.362 21.300 1.00 79.56 192 ILE A O 1
ATOM 1529 N N . LEU A 1 193 ? -13.138 -6.022 19.828 1.00 84.25 193 LEU A N 1
ATOM 1530 C CA . LEU A 1 193 ? -11.937 -6.843 19.666 1.00 84.25 193 LEU A CA 1
ATOM 1531 C C . LEU A 1 193 ? -10.701 -6.123 20.232 1.00 84.25 193 LEU A C 1
ATOM 1533 O O . LEU A 1 193 ? -10.544 -4.927 19.967 1.00 84.25 193 LEU A O 1
ATOM 1537 N N . PRO A 1 194 ? -9.769 -6.830 20.907 1.00 88.19 194 PRO A N 1
ATOM 1538 C CA . PRO A 1 194 ? -8.540 -6.228 21.441 1.00 88.19 194 PRO A CA 1
ATOM 1539 C C . PRO A 1 194 ? -7.726 -5.468 20.388 1.00 88.19 194 PRO A C 1
ATOM 1541 O O . PRO A 1 194 ? -7.255 -4.366 20.630 1.00 88.19 194 PRO A O 1
ATOM 1544 N N . ILE A 1 195 ? -7.655 -6.003 19.169 1.00 87.94 195 ILE A N 1
ATOM 1545 C CA . ILE A 1 195 ? -6.937 -5.366 18.061 1.00 87.94 195 ILE A CA 1
ATOM 1546 C C . ILE A 1 195 ? -7.540 -4.011 17.648 1.00 87.94 195 ILE A C 1
ATOM 1548 O O . ILE A 1 195 ? -6.814 -3.121 17.219 1.00 87.94 195 ILE A O 1
ATOM 1552 N N . ILE A 1 196 ? -8.854 -3.812 17.812 1.00 90.38 196 ILE A N 1
ATOM 1553 C CA . ILE A 1 196 ? -9.497 -2.512 17.560 1.00 90.38 196 ILE A CA 1
ATOM 1554 C C . ILE A 1 196 ? -9.079 -1.514 18.644 1.00 90.38 196 ILE A C 1
ATOM 1556 O O . ILE A 1 196 ? -8.810 -0.354 18.334 1.00 90.38 196 ILE A O 1
ATOM 1560 N N . GLN A 1 197 ? -8.980 -1.960 19.900 1.00 92.31 197 GLN A N 1
ATOM 1561 C CA . GLN A 1 197 ? -8.476 -1.131 20.994 1.00 92.31 197 GLN A CA 1
ATOM 1562 C C . GLN A 1 197 ? -7.019 -0.708 20.754 1.00 92.31 197 GLN A C 1
ATOM 1564 O O . GLN A 1 197 ? -6.697 0.466 20.948 1.00 92.31 197 GLN A O 1
ATOM 1569 N N . ASP A 1 198 ? -6.170 -1.614 20.264 1.00 92.12 198 ASP A N 1
ATOM 1570 C CA . ASP A 1 198 ? -4.784 -1.294 19.903 1.00 92.12 198 ASP A CA 1
ATOM 1571 C C . ASP A 1 198 ? -4.727 -0.191 18.837 1.00 92.12 198 ASP A C 1
ATOM 1573 O O . ASP A 1 198 ? -3.991 0.787 18.993 1.00 92.12 198 ASP A O 1
ATOM 1577 N N . TYR A 1 199 ? -5.549 -0.291 17.783 1.00 93.06 199 TYR A N 1
ATOM 1578 C CA . TYR A 1 199 ? -5.631 0.758 16.762 1.00 93.06 199 TYR A CA 1
ATOM 1579 C C . TYR A 1 199 ? -6.147 2.080 17.324 1.00 93.06 199 TYR A C 1
ATOM 1581 O O . TYR A 1 199 ? -5.585 3.119 16.989 1.00 93.06 199 TYR A O 1
ATOM 1589 N N . LYS A 1 200 ? -7.153 2.071 18.206 1.00 94.56 200 LYS A N 1
ATOM 1590 C CA . LYS A 1 200 ? -7.632 3.295 18.868 1.00 94.56 200 LYS A CA 1
ATOM 1591 C C . LYS A 1 200 ? -6.515 3.989 19.645 1.00 94.56 200 LYS A C 1
ATOM 1593 O O . LYS A 1 200 ? -6.300 5.184 19.465 1.00 94.56 200 LYS A O 1
ATOM 1598 N N . MET A 1 201 ? -5.788 3.244 20.480 1.00 93.44 201 MET A N 1
ATOM 1599 C CA . MET A 1 201 ? -4.668 3.785 21.259 1.00 93.44 201 MET A CA 1
ATOM 1600 C C . MET A 1 201 ? -3.559 4.319 20.354 1.00 93.44 201 MET A C 1
ATOM 1602 O O . MET A 1 201 ? -2.992 5.376 20.620 1.00 93.44 201 MET A O 1
ATOM 1606 N N . LYS A 1 202 ? -3.267 3.602 19.269 1.00 93.56 202 LYS A N 1
ATOM 1607 C CA . LYS A 1 202 ? -2.261 4.003 18.292 1.00 93.56 202 LYS A CA 1
ATOM 1608 C C . LYS A 1 202 ? -2.640 5.291 17.563 1.00 93.56 202 LYS A C 1
ATOM 1610 O O . LYS A 1 202 ? -1.821 6.200 17.499 1.00 93.56 202 LYS A O 1
ATOM 1615 N N . ILE A 1 203 ? -3.868 5.379 17.056 1.00 94.94 203 ILE A N 1
ATOM 1616 C CA . ILE A 1 203 ? -4.397 6.567 16.374 1.00 94.94 203 ILE A CA 1
ATOM 1617 C C . ILE A 1 203 ? -4.383 7.772 17.319 1.00 94.94 203 ILE A C 1
ATOM 1619 O O . ILE A 1 203 ? -3.952 8.848 16.921 1.00 94.94 203 ILE A O 1
ATOM 1623 N N . ASP A 1 204 ? -4.807 7.596 18.574 1.00 95.06 204 ASP A N 1
ATOM 1624 C CA . ASP A 1 204 ? -4.777 8.662 19.582 1.00 95.06 204 ASP A CA 1
ATOM 1625 C C . ASP A 1 204 ? -3.357 9.153 19.872 1.00 95.06 204 ASP A C 1
ATOM 1627 O O . ASP A 1 204 ? -3.121 10.360 19.930 1.00 95.06 204 ASP A O 1
ATOM 1631 N N . LYS A 1 205 ? -2.400 8.229 19.992 1.00 95.00 205 LYS A N 1
ATOM 1632 C CA . LYS A 1 205 ? -0.989 8.568 20.171 1.00 95.00 205 LYS A CA 1
ATOM 1633 C C . LYS A 1 205 ? -0.434 9.341 18.972 1.00 95.00 205 LYS A C 1
ATOM 1635 O O . LYS A 1 205 ? 0.090 10.431 19.166 1.00 95.00 205 LYS A O 1
ATOM 1640 N N . GLU A 1 206 ? -0.576 8.807 17.757 1.00 94.00 206 GLU A N 1
ATOM 1641 C CA . GLU A 1 206 ? -0.075 9.455 16.534 1.00 94.00 206 GLU A CA 1
ATOM 1642 C C . GLU A 1 206 ? -0.697 10.848 16.342 1.00 94.00 206 GLU A C 1
ATOM 1644 O O . GLU A 1 206 ? -0.011 11.786 15.942 1.00 94.00 206 GLU A O 1
ATOM 1649 N N . TYR A 1 207 ? -1.988 11.006 16.653 1.00 95.31 207 TYR A N 1
ATOM 1650 C CA . TYR A 1 207 ? -2.680 12.290 16.541 1.00 95.31 207 TYR A CA 1
ATOM 1651 C C . TYR A 1 207 ? -2.154 13.320 17.550 1.00 95.31 207 TYR A C 1
ATOM 1653 O O . TYR A 1 207 ? -1.923 14.474 17.192 1.00 95.31 207 TYR A O 1
ATOM 1661 N N . LYS A 1 208 ? -1.913 12.913 18.802 1.00 93.25 208 LYS A N 1
ATOM 1662 C CA . LYS A 1 208 ? -1.321 13.790 19.826 1.00 93.25 208 LYS A CA 1
ATOM 1663 C C . LYS A 1 208 ? 0.103 14.204 19.476 1.00 93.25 208 LYS A C 1
ATOM 1665 O O . LYS A 1 208 ? 0.422 15.378 19.610 1.00 93.25 208 LYS A O 1
ATOM 1670 N N . GLU A 1 209 ? 0.921 13.275 18.986 1.00 92.88 209 GLU A N 1
ATOM 1671 C CA . GLU A 1 209 ? 2.287 13.570 18.534 1.00 92.88 209 GLU A CA 1
ATOM 1672 C C . GLU A 1 209 ? 2.291 14.584 17.379 1.00 92.88 209 GLU A C 1
ATOM 1674 O O . GLU A 1 209 ? 3.105 15.506 17.377 1.00 92.88 209 GLU A O 1
ATOM 1679 N N . ALA A 1 210 ? 1.354 14.466 16.431 1.00 91.19 210 ALA A N 1
ATOM 1680 C CA . ALA A 1 210 ? 1.197 15.442 15.352 1.00 91.19 210 ALA A CA 1
ATOM 1681 C C . ALA A 1 210 ? 0.812 16.835 15.885 1.00 91.19 210 ALA A C 1
ATOM 1683 O O . ALA A 1 210 ? 1.441 17.824 15.519 1.00 91.19 210 ALA A O 1
ATOM 1684 N N . LEU A 1 211 ? -0.152 16.910 16.811 1.00 90.44 211 LEU A N 1
ATOM 1685 C CA . LEU A 1 211 ? -0.548 18.176 17.440 1.00 90.44 211 LEU A CA 1
ATOM 1686 C C . LEU A 1 211 ? 0.578 18.825 18.255 1.00 90.44 211 LEU A C 1
ATOM 1688 O O . LEU A 1 211 ? 0.682 20.048 18.295 1.00 90.44 211 LEU A O 1
ATOM 1692 N N . GLU A 1 212 ? 1.385 18.031 18.959 1.00 90.00 212 GLU A N 1
ATOM 1693 C CA . GLU A 1 212 ? 2.543 18.535 19.703 1.00 90.00 212 GLU A CA 1
ATOM 1694 C C . GLU A 1 212 ? 3.610 19.087 18.760 1.00 90.00 212 GLU A C 1
ATOM 1696 O O . GLU A 1 212 ? 4.169 20.148 19.026 1.00 90.00 212 GLU A O 1
ATOM 1701 N N . PHE A 1 213 ? 3.860 18.409 17.640 1.00 87.50 213 PHE A N 1
ATOM 1702 C CA . PHE A 1 213 ? 4.792 18.886 16.626 1.00 87.50 213 PHE A CA 1
ATOM 1703 C C . PHE A 1 213 ? 4.344 20.214 16.004 1.00 87.50 213 PHE A C 1
ATOM 1705 O O . PHE A 1 213 ? 5.160 21.127 15.893 1.00 87.50 213 PHE A O 1
ATOM 1712 N N . ASP A 1 214 ? 3.061 20.350 15.665 1.00 85.69 214 ASP A N 1
ATOM 1713 C CA . ASP A 1 214 ? 2.516 21.595 15.111 1.00 85.69 214 ASP A CA 1
ATOM 1714 C C . ASP A 1 214 ? 2.655 22.758 16.106 1.00 85.69 214 ASP A C 1
ATOM 1716 O O . ASP A 1 214 ? 3.135 23.828 15.739 1.00 85.69 214 ASP A O 1
ATOM 1720 N N . LYS A 1 215 ? 2.362 22.527 17.394 1.00 87.81 215 LYS A N 1
ATOM 1721 C CA . LYS A 1 215 ? 2.579 23.533 18.450 1.00 87.81 215 LYS A CA 1
ATOM 1722 C C . LYS A 1 215 ? 4.041 23.952 18.576 1.00 87.81 215 LYS A C 1
ATOM 1724 O O . LYS A 1 215 ? 4.324 25.135 18.712 1.00 87.81 215 LYS A O 1
ATOM 1729 N N . LEU A 1 216 ? 4.971 22.997 18.518 1.00 88.06 216 LEU A N 1
ATOM 1730 C CA . LEU A 1 216 ? 6.403 23.301 18.559 1.00 88.06 216 LEU A CA 1
ATOM 1731 C C . LEU A 1 216 ? 6.848 24.136 17.353 1.00 88.06 216 LEU A C 1
ATOM 1733 O O . LEU A 1 216 ? 7.738 24.970 17.492 1.00 88.06 216 LEU A O 1
ATOM 1737 N N . LEU A 1 217 ? 6.266 23.912 16.172 1.00 86.50 217 LEU A N 1
ATOM 1738 C CA . LEU A 1 217 ? 6.543 24.740 14.998 1.00 86.50 217 LEU A CA 1
ATOM 1739 C C . LEU A 1 217 ? 5.994 26.155 15.161 1.00 86.50 217 LEU A C 1
ATOM 1741 O O . LEU A 1 217 ? 6.707 27.106 14.840 1.00 86.50 217 LEU A O 1
ATOM 1745 N N . ASP A 1 218 ? 4.776 26.291 15.681 1.00 88.06 218 ASP A N 1
ATOM 1746 C CA . ASP A 1 218 ? 4.170 27.594 15.951 1.00 88.06 218 ASP A CA 1
ATOM 1747 C C . ASP A 1 218 ? 5.023 28.398 16.948 1.00 88.06 218 ASP A C 1
ATOM 1749 O O . ASP A 1 218 ? 5.350 29.549 16.666 1.00 88.06 218 ASP A O 1
ATOM 1753 N N . ASP A 1 219 ? 5.492 27.765 18.031 1.00 83.38 219 ASP A N 1
ATOM 1754 C CA . ASP A 1 219 ? 6.359 28.380 19.051 1.00 83.38 219 ASP A CA 1
ATOM 1755 C C . ASP A 1 219 ? 7.757 28.778 18.521 1.00 83.38 219 ASP A C 1
ATOM 1757 O O . ASP A 1 219 ? 8.413 29.655 19.083 1.00 83.38 219 ASP A O 1
ATOM 1761 N N . LEU A 1 220 ? 8.257 28.126 17.461 1.00 76.44 220 LEU A N 1
ATOM 1762 C CA . LEU A 1 220 ? 9.564 28.426 16.848 1.00 76.44 220 LEU A CA 1
ATOM 1763 C C . LEU A 1 220 ? 9.506 29.548 15.802 1.00 76.44 220 LEU A C 1
ATOM 1765 O O . LEU A 1 220 ? 10.550 30.098 15.439 1.00 76.44 220 LEU A O 1
ATOM 1769 N N . ILE A 1 221 ? 8.320 29.828 15.263 1.00 78.88 221 ILE A N 1
ATOM 1770 C CA . ILE A 1 221 ? 8.103 30.789 14.171 1.00 78.88 221 ILE A CA 1
ATOM 1771 C C . ILE A 1 221 ? 7.419 32.072 14.690 1.00 78.88 221 ILE A C 1
ATOM 1773 O O . ILE A 1 221 ? 7.444 33.092 13.995 1.00 78.88 221 ILE A O 1
ATOM 1777 N N . SER A 1 222 ? 6.852 32.040 15.903 1.00 59.62 222 SER A N 1
ATOM 1778 C CA . SER A 1 222 ? 6.317 33.192 16.649 1.00 59.62 222 SER A CA 1
ATOM 1779 C C . SER A 1 222 ? 7.396 34.036 17.322 1.00 59.62 222 SER A C 1
ATOM 1781 O O . SER A 1 222 ? 7.270 35.281 17.279 1.00 59.62 222 SER A O 1
#